Protein AF-A0A1Q7EZ74-F1 (afdb_monomer_lite)

Sequence (270 aa):
MIGRAAITQRDDGMVVDPRSDVEWLEWVPAGAVRNWCDGDLLVDWLAEYGEQHGFRRDDHLPGYDRVFDLPRFLMEQGRRFEQALLVDLQARWPVTRISTRPDEARSLAAAEATWDAMKGGAPVIASAVLRDPERRTFGVADLLVRSDILGELCPDAFIGDQLELPVAAMRHGRHYRVVDVKFSTLHLLKDGGLGAPRTWPAARGGKAPPAAIGAGNGSRACHPMRMCGPATKTSRASSPAPAHGSAACGPRARSGACSRSRPCLSSGRT

Structure (mmCIF, N/CA/C/O backbone):
data_AF-A0A1Q7EZ74-F1
#
_entry.id   AF-A0A1Q7EZ74-F1
#
loop_
_atom_site.group_PDB
_atom_site.id
_atom_site.type_symbol
_atom_site.label_atom_id
_atom_site.label_alt_id
_atom_site.label_comp_id
_atom_site.label_asym_id
_atom_site.label_entity_id
_atom_site.label_seq_id
_atom_site.pdbx_PDB_ins_code
_atom_site.Cartn_x
_atom_site.Cartn_y
_atom_site.Cartn_z
_atom_site.occupancy
_atom_site.B_iso_or_equiv
_atom_site.auth_seq_id
_atom_site.auth_comp_id
_atom_site.auth_asym_id
_atom_site.auth_atom_id
_atom_site.pdbx_PDB_model_num
ATOM 1 N N . MET A 1 1 ? 0.166 18.646 11.384 1.00 55.81 1 MET A N 1
ATOM 2 C CA . MET A 1 1 ? -1.291 18.637 11.092 1.00 55.81 1 MET A CA 1
ATOM 3 C C . MET A 1 1 ? -1.886 17.257 11.377 1.00 55.81 1 MET A C 1
ATOM 5 O O . MET A 1 1 ? -1.108 16.318 11.464 1.00 55.81 1 MET A O 1
ATOM 9 N N . ILE A 1 2 ? -3.205 17.098 11.590 1.00 69.19 2 ILE A N 1
ATOM 10 C CA . ILE A 1 2 ? -3.790 15.764 11.835 1.00 69.19 2 ILE A CA 1
ATOM 11 C C . ILE A 1 2 ? -5.139 15.585 11.129 1.00 69.19 2 ILE A C 1
ATOM 13 O O . ILE A 1 2 ? -5.967 16.492 11.103 1.00 69.19 2 ILE A O 1
ATOM 17 N N . GLY A 1 3 ? -5.372 14.387 10.605 1.00 83.00 3 GLY A N 1
ATOM 18 C CA . GLY A 1 3 ? -6.664 13.937 10.106 1.00 83.00 3 GLY A CA 1
ATOM 19 C C . GLY A 1 3 ? -6.891 14.126 8.613 1.00 83.00 3 GLY A C 1
ATOM 20 O O . GLY A 1 3 ? -5.934 14.123 7.851 1.00 83.00 3 GLY A O 1
ATOM 21 N N . ARG A 1 4 ? -8.153 14.291 8.187 1.00 89.75 4 ARG A N 1
ATOM 22 C CA . ARG A 1 4 ? -8.538 14.377 6.760 1.00 89.75 4 ARG A CA 1
ATOM 23 C C . ARG A 1 4 ? -7.744 15.431 5.981 1.00 89.75 4 ARG A C 1
ATOM 25 O O . ARG A 1 4 ? -7.400 15.200 4.832 1.00 89.75 4 ARG A O 1
ATOM 32 N N . ALA A 1 5 ? -7.412 16.559 6.612 1.00 90.44 5 ALA A N 1
ATOM 33 C CA . ALA A 1 5 ? -6.629 17.625 5.985 1.00 90.44 5 ALA A CA 1
ATOM 34 C C . ALA A 1 5 ? -5.226 17.166 5.544 1.00 90.44 5 ALA A C 1
ATOM 36 O O . ALA A 1 5 ? -4.721 17.659 4.542 1.00 90.44 5 ALA A O 1
ATOM 37 N N . ALA A 1 6 ? -4.632 16.174 6.219 1.00 90.44 6 ALA A N 1
ATOM 38 C CA . ALA A 1 6 ? -3.312 15.643 5.874 1.00 90.44 6 ALA A CA 1
ATOM 39 C C . ALA A 1 6 ? -3.285 14.898 4.524 1.00 90.44 6 ALA A C 1
ATOM 41 O O . ALA A 1 6 ? -2.212 14.579 4.029 1.00 90.44 6 ALA A O 1
ATOM 42 N N . ILE A 1 7 ? -4.446 14.631 3.911 1.00 94.00 7 ILE A N 1
ATOM 43 C CA . ILE A 1 7 ? -4.546 14.023 2.574 1.00 94.00 7 ILE A CA 1
ATOM 44 C C . ILE A 1 7 ? -4.153 15.024 1.476 1.00 94.00 7 ILE A C 1
ATOM 46 O O . ILE A 1 7 ? -3.682 14.616 0.414 1.00 94.00 7 ILE A O 1
ATOM 50 N N . THR A 1 8 ? -4.352 16.324 1.719 1.00 94.75 8 THR A N 1
ATOM 51 C CA . THR A 1 8 ? -4.203 17.389 0.712 1.00 94.75 8 THR A CA 1
ATOM 52 C C . THR A 1 8 ? -3.448 18.611 1.220 1.00 94.75 8 THR A C 1
ATOM 54 O O . THR A 1 8 ? -3.401 19.623 0.528 1.00 94.75 8 THR A O 1
ATOM 57 N N . GLN A 1 9 ? -2.924 18.601 2.443 1.00 94.25 9 GLN A N 1
ATOM 58 C CA . GLN A 1 9 ? -2.229 19.750 3.010 1.00 94.25 9 GLN A CA 1
ATOM 59 C C . GLN A 1 9 ? -0.935 19.337 3.706 1.00 94.25 9 GLN A C 1
ATOM 61 O O . GLN A 1 9 ? -0.849 18.279 4.333 1.00 94.25 9 GLN A O 1
ATOM 66 N N . ARG A 1 10 ? 0.062 20.209 3.585 1.00 92.94 10 ARG A N 1
ATOM 67 C CA . ARG A 1 10 ? 1.391 20.089 4.185 1.00 92.94 10 ARG A CA 1
ATOM 68 C C . ARG A 1 10 ? 1.435 20.664 5.592 1.00 92.94 10 ARG A C 1
ATOM 70 O O . ARG A 1 10 ? 0.541 21.400 6.004 1.00 92.94 10 ARG A O 1
ATOM 77 N N . ASP A 1 11 ? 2.501 20.374 6.333 1.00 90.25 11 ASP A N 1
ATOM 78 C CA . ASP A 1 11 ? 2.632 20.858 7.714 1.00 90.25 11 ASP A CA 1
ATOM 79 C C . ASP A 1 11 ? 2.775 22.392 7.821 1.00 90.25 11 ASP A C 1
ATOM 81 O O . ASP A 1 11 ? 2.450 22.957 8.866 1.00 90.25 11 ASP A O 1
ATOM 85 N N . ASP A 1 12 ? 3.190 23.069 6.745 1.00 92.00 12 ASP A N 1
ATOM 86 C CA . ASP A 1 12 ? 3.223 24.537 6.623 1.00 92.00 12 ASP A CA 1
ATOM 87 C C . ASP A 1 12 ? 1.846 25.168 6.315 1.00 92.00 12 ASP A C 1
ATOM 89 O O . ASP A 1 12 ? 1.722 26.392 6.250 1.00 92.00 12 ASP A O 1
ATOM 93 N N . GLY A 1 13 ? 0.801 24.347 6.158 1.00 90.06 13 GLY A N 1
ATOM 94 C CA . GLY A 1 13 ? -0.560 24.771 5.829 1.00 90.06 13 GLY A CA 1
ATOM 95 C C . GLY A 1 13 ? -0.824 24.939 4.330 1.00 90.06 13 GLY A C 1
ATOM 96 O O . GLY A 1 13 ? -1.953 25.257 3.951 1.00 90.06 13 GLY A O 1
ATOM 97 N N . MET A 1 14 ? 0.172 24.710 3.467 1.00 92.69 14 MET A N 1
ATOM 98 C CA . MET A 1 14 ? -0.010 24.777 2.022 1.00 92.69 14 MET A CA 1
ATOM 99 C C . MET A 1 14 ? -0.885 23.617 1.538 1.00 92.69 14 MET A C 1
ATOM 101 O O . MET A 1 14 ? -0.645 22.451 1.863 1.00 92.69 14 MET A O 1
ATOM 105 N N . VAL A 1 15 ? -1.897 23.934 0.729 1.00 93.94 15 VAL A N 1
ATOM 106 C CA . VAL A 1 15 ? -2.726 22.927 0.058 1.00 93.94 15 VAL A CA 1
ATOM 107 C C . VAL A 1 15 ? -1.958 22.382 -1.144 1.00 93.94 15 VAL A C 1
ATOM 109 O O . VAL A 1 15 ? -1.559 23.141 -2.024 1.00 93.94 15 VAL A O 1
ATOM 112 N N . VAL A 1 16 ? -1.780 21.066 -1.186 1.00 94.31 16 VAL A N 1
ATOM 113 C CA . VAL A 1 16 ? -1.201 20.321 -2.304 1.00 94.31 16 VAL A CA 1
ATOM 114 C C . VAL A 1 16 ? -2.169 19.190 -2.649 1.00 94.31 16 VAL A C 1
ATOM 116 O O . VAL A 1 16 ? -2.164 18.126 -2.031 1.00 94.31 16 VAL A O 1
ATOM 119 N N . ASP A 1 17 ? -3.032 19.452 -3.627 1.00 93.94 17 ASP A N 1
ATOM 120 C CA . ASP A 1 17 ? -4.025 18.510 -4.147 1.00 93.94 17 ASP A CA 1
ATOM 121 C C . ASP A 1 17 ? -3.947 18.496 -5.679 1.00 93.94 17 ASP A C 1
ATOM 123 O O . ASP A 1 17 ? -4.494 19.401 -6.311 1.00 93.94 17 ASP A O 1
ATOM 127 N N . PRO A 1 18 ? -3.230 17.532 -6.278 1.00 92.88 18 PRO A N 1
ATOM 128 C CA . PRO A 1 18 ? -3.072 17.460 -7.727 1.00 92.88 18 PRO A CA 1
ATOM 129 C C . PRO A 1 18 ? -4.399 17.116 -8.427 1.00 92.88 18 PRO A C 1
ATOM 131 O O . PRO A 1 18 ? -5.051 16.110 -8.127 1.00 92.88 18 PRO A O 1
ATOM 134 N N . ARG A 1 19 ? -4.780 17.949 -9.399 1.00 89.88 19 ARG A N 1
ATOM 135 C CA . ARG A 1 19 ? -6.020 17.877 -10.193 1.00 89.88 19 ARG A CA 1
ATOM 136 C C . ARG A 1 19 ? -5.788 17.573 -11.669 1.00 89.88 19 ARG A C 1
ATOM 138 O O . ARG A 1 19 ? -6.755 17.356 -12.396 1.00 89.88 19 ARG A O 1
ATOM 145 N N . SER A 1 20 ? -4.535 17.556 -12.115 1.00 91.56 20 SER A N 1
ATOM 146 C CA . SER A 1 20 ? -4.155 17.231 -13.493 1.00 91.56 20 SER A CA 1
ATOM 147 C C . SER A 1 20 ? -2.990 16.248 -13.540 1.00 91.56 20 SER A C 1
ATOM 149 O O . SER A 1 20 ? -2.212 16.154 -12.591 1.00 91.56 20 SER A O 1
ATOM 151 N N . ASP A 1 21 ? -2.840 15.535 -14.658 1.00 90.31 21 ASP A N 1
ATOM 152 C CA . ASP A 1 21 ? -1.726 14.598 -14.844 1.00 90.31 21 ASP A CA 1
ATOM 153 C C . ASP A 1 21 ? -0.360 15.280 -14.736 1.00 90.31 21 ASP A C 1
ATOM 155 O O . ASP A 1 21 ? 0.568 14.682 -14.203 1.00 90.31 21 ASP A O 1
ATOM 159 N N . VAL A 1 22 ? -0.252 16.540 -15.171 1.00 93.31 22 VAL A N 1
ATOM 160 C CA . VAL A 1 22 ? 0.985 17.331 -15.071 1.00 93.31 22 VAL A CA 1
ATOM 161 C C . VAL A 1 22 ? 1.371 17.565 -13.612 1.00 93.31 22 VAL A C 1
ATOM 163 O O . VAL A 1 22 ? 2.525 17.375 -13.250 1.00 93.31 22 VAL A O 1
ATOM 166 N N . GLU A 1 23 ? 0.415 17.913 -12.751 1.00 92.44 23 GLU A N 1
ATOM 167 C CA . GLU A 1 23 ? 0.677 18.088 -11.314 1.00 92.44 23 GLU A CA 1
ATOM 168 C C . GLU A 1 23 ? 1.045 16.759 -10.637 1.00 92.44 23 GLU A C 1
ATOM 170 O O . GLU A 1 23 ? 1.863 16.730 -9.716 1.00 92.44 23 GLU A O 1
ATOM 175 N N . TRP A 1 24 ? 0.490 15.642 -11.118 1.00 93.56 24 TRP A N 1
ATOM 176 C CA . TRP A 1 24 ? 0.860 14.303 -10.656 1.00 93.56 24 TRP A CA 1
ATOM 177 C C . TRP A 1 24 ? 2.277 13.879 -11.062 1.00 93.56 24 TRP A C 1
ATOM 179 O O . TRP A 1 24 ? 2.804 12.961 -10.437 1.00 93.56 24 TRP A O 1
ATOM 189 N N . LEU A 1 25 ? 2.918 14.528 -12.043 1.00 92.25 25 LEU A N 1
ATOM 190 C CA . LEU A 1 25 ? 4.324 14.257 -12.379 1.00 92.25 25 LEU A CA 1
ATOM 191 C C . LEU A 1 25 ? 5.281 14.663 -11.251 1.00 92.25 25 LEU A C 1
ATOM 193 O O . LEU A 1 25 ? 6.370 14.107 -11.144 1.00 92.25 25 LEU A O 1
ATOM 197 N N . GLU A 1 26 ? 4.880 15.594 -10.381 1.00 92.94 26 GLU A N 1
ATOM 198 C CA . GLU A 1 26 ? 5.668 15.968 -9.200 1.00 92.94 26 GLU A CA 1
ATOM 199 C C . GLU A 1 26 ? 5.526 14.974 -8.036 1.00 92.94 26 GLU A C 1
ATOM 201 O O . GLU A 1 26 ? 6.157 15.156 -6.990 1.00 92.94 26 GLU A O 1
ATOM 206 N N . TRP A 1 27 ? 4.676 13.955 -8.191 1.00 94.94 27 TRP A N 1
ATOM 207 C CA . TRP A 1 27 ? 4.393 12.956 -7.174 1.00 94.94 27 TRP A CA 1
ATOM 208 C C . TRP A 1 27 ? 4.979 11.597 -7.541 1.00 94.94 27 TRP A C 1
ATOM 210 O O . TRP A 1 27 ? 4.882 11.136 -8.676 1.00 94.94 27 TRP A O 1
ATOM 220 N N . VAL A 1 28 ? 5.516 10.900 -6.541 1.00 93.38 28 VAL A N 1
ATOM 221 C CA . VAL A 1 28 ? 6.152 9.593 -6.727 1.00 93.38 28 VAL A CA 1
ATOM 222 C C . VAL A 1 28 ? 5.278 8.490 -6.119 1.00 93.38 28 VAL A C 1
ATOM 224 O O . VAL A 1 28 ? 4.965 8.540 -4.923 1.00 93.38 28 VAL A O 1
ATOM 227 N N . PRO A 1 29 ? 4.877 7.466 -6.896 1.00 92.56 29 PRO A N 1
ATOM 228 C CA . PRO A 1 29 ? 4.237 6.285 -6.335 1.00 92.56 29 PRO A CA 1
ATOM 229 C C . PRO A 1 29 ? 5.154 5.615 -5.306 1.00 92.56 29 PRO A C 1
ATOM 231 O O . PRO A 1 29 ? 6.337 5.413 -5.566 1.00 92.56 29 PRO A O 1
ATOM 234 N N . ALA A 1 30 ? 4.620 5.187 -4.163 1.00 89.94 30 ALA A N 1
ATOM 235 C CA . ALA A 1 30 ? 5.413 4.549 -3.110 1.00 89.94 30 ALA A CA 1
ATOM 236 C C . ALA A 1 30 ? 6.152 3.287 -3.601 1.00 89.94 30 ALA A C 1
ATOM 238 O O . ALA A 1 30 ? 7.264 3.012 -3.167 1.00 89.94 30 ALA A O 1
ATOM 239 N N . GLY A 1 31 ? 5.581 2.545 -4.555 1.00 85.62 31 GLY A N 1
ATOM 240 C CA . GLY A 1 31 ? 6.258 1.398 -5.171 1.00 85.62 31 GLY A CA 1
ATOM 241 C C . GLY A 1 31 ? 7.464 1.772 -6.046 1.00 85.62 31 GLY A C 1
ATOM 242 O O . GLY A 1 31 ? 8.355 0.948 -6.225 1.00 85.62 31 GLY A O 1
ATOM 243 N N . ALA A 1 32 ? 7.519 3.006 -6.556 1.00 89.38 32 ALA A N 1
ATOM 244 C CA . ALA A 1 32 ? 8.585 3.478 -7.440 1.00 89.38 32 ALA A CA 1
ATOM 245 C C . ALA A 1 32 ? 9.849 3.912 -6.679 1.00 89.38 32 ALA A C 1
ATOM 247 O O . ALA A 1 32 ? 10.920 3.980 -7.268 1.00 89.38 32 ALA A O 1
ATOM 248 N N . VAL A 1 33 ? 9.775 4.150 -5.362 1.00 89.62 33 VAL A N 1
ATOM 249 C CA . VAL A 1 33 ? 10.963 4.550 -4.578 1.00 89.62 33 VAL A CA 1
ATOM 250 C C . VAL A 1 33 ? 11.927 3.395 -4.294 1.00 89.62 33 VAL A C 1
ATOM 252 O O . VAL A 1 33 ? 12.987 3.607 -3.711 1.00 89.62 33 VAL A O 1
ATOM 255 N N . ARG A 1 34 ? 11.562 2.162 -4.661 1.00 88.12 34 ARG A N 1
ATOM 256 C CA . ARG A 1 34 ? 12.333 0.958 -4.338 1.00 88.12 34 ARG A CA 1
ATOM 257 C C . ARG A 1 34 ? 13.750 1.006 -4.903 1.00 88.12 34 ARG A C 1
ATOM 259 O O . ARG A 1 34 ? 14.697 0.835 -4.149 1.00 88.12 34 ARG A O 1
ATOM 266 N N . ASN A 1 35 ? 13.883 1.280 -6.195 1.00 89.06 35 ASN A N 1
ATOM 267 C CA . ASN A 1 35 ? 15.172 1.303 -6.888 1.00 89.06 35 ASN A CA 1
ATOM 268 C C . ASN A 1 35 ? 16.105 2.367 -6.295 1.00 89.06 35 ASN A C 1
ATOM 270 O O . ASN A 1 35 ? 17.271 2.098 -6.006 1.00 89.06 35 ASN A O 1
ATOM 274 N N . TRP A 1 36 ? 15.554 3.544 -5.983 1.00 89.69 36 TRP A N 1
ATOM 275 C CA . TRP A 1 36 ? 16.262 4.590 -5.248 1.00 89.69 36 TRP A CA 1
ATOM 276 C C . TRP A 1 36 ? 16.732 4.119 -3.863 1.00 89.69 36 TRP A C 1
ATOM 278 O O . TRP A 1 36 ? 17.889 4.337 -3.503 1.00 89.69 36 TRP A O 1
ATOM 288 N N . CYS A 1 37 ? 15.868 3.446 -3.094 1.00 89.06 37 CYS A N 1
ATOM 289 C CA . CYS A 1 37 ? 16.210 2.918 -1.767 1.00 89.06 37 CYS A CA 1
ATOM 290 C C . CYS A 1 37 ? 17.298 1.839 -1.833 1.00 89.06 37 CYS A C 1
ATOM 292 O O . CYS A 1 37 ? 18.127 1.746 -0.924 1.00 89.06 37 CYS A O 1
ATOM 294 N N . ASP A 1 38 ? 17.293 1.049 -2.904 1.00 87.69 38 ASP A N 1
ATOM 295 C CA . ASP A 1 38 ? 18.248 -0.030 -3.142 1.00 87.69 38 ASP A CA 1
ATOM 296 C C . ASP A 1 38 ? 19.576 0.492 -3.729 1.00 87.69 38 ASP A C 1
ATOM 298 O O . ASP A 1 38 ? 20.560 -0.246 -3.795 1.00 87.69 38 ASP A O 1
ATOM 302 N N . GLY A 1 39 ? 19.638 1.780 -4.092 1.00 89.38 39 GLY A N 1
ATOM 303 C CA . GLY A 1 39 ? 20.803 2.406 -4.717 1.00 89.38 39 GLY A CA 1
ATOM 304 C C . GLY A 1 39 ? 21.031 1.958 -6.163 1.00 89.38 39 GLY A C 1
ATOM 305 O O . GLY A 1 39 ? 22.138 2.116 -6.675 1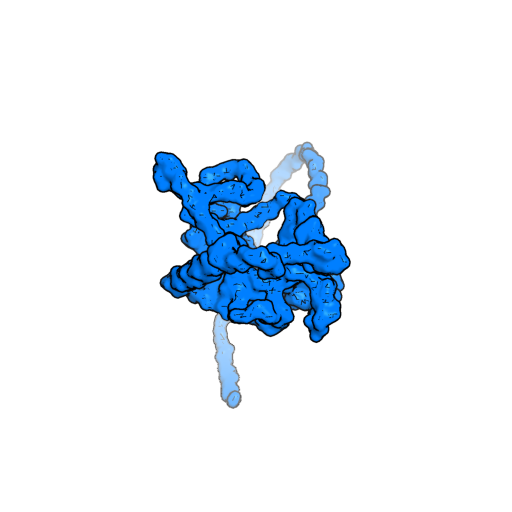.00 89.38 39 GLY A O 1
ATOM 306 N N . ASP A 1 40 ? 20.003 1.407 -6.812 1.00 90.19 40 ASP A N 1
ATOM 307 C CA . ASP A 1 40 ? 20.055 0.870 -8.171 1.00 90.19 40 ASP A CA 1
ATOM 308 C C . ASP A 1 40 ? 19.190 1.703 -9.124 1.00 90.19 40 ASP A C 1
ATOM 310 O O . ASP A 1 40 ? 18.092 1.324 -9.525 1.00 90.19 40 ASP A O 1
ATOM 314 N N . LEU A 1 41 ? 19.704 2.876 -9.495 1.00 92.75 41 LEU A N 1
ATOM 315 C CA . LEU A 1 41 ? 19.032 3.784 -10.431 1.00 92.75 41 LEU A CA 1
ATOM 316 C C . LEU A 1 41 ? 19.181 3.355 -11.899 1.00 92.75 41 LEU A C 1
ATOM 318 O O . LEU A 1 41 ? 18.602 3.987 -12.783 1.00 92.75 41 LEU A O 1
ATOM 322 N N . LEU A 1 42 ? 19.962 2.306 -12.189 1.00 93.62 42 LEU A N 1
ATOM 323 C CA . LEU A 1 42 ? 20.140 1.827 -13.560 1.00 93.62 42 LEU A CA 1
ATOM 324 C C . LEU A 1 42 ? 18.822 1.282 -14.110 1.00 93.62 42 LEU A C 1
ATOM 326 O O . LEU A 1 42 ? 18.500 1.521 -15.272 1.00 93.62 42 LEU A O 1
ATOM 330 N N . VAL A 1 43 ? 18.049 0.592 -13.269 1.00 89.81 43 VAL A N 1
ATOM 331 C CA . VAL A 1 43 ? 16.728 0.069 -13.638 1.00 89.81 43 VAL A CA 1
ATOM 332 C C . VAL A 1 43 ? 15.769 1.208 -13.993 1.00 89.81 43 VAL A C 1
ATOM 334 O O . VAL A 1 43 ? 15.079 1.118 -15.007 1.00 89.81 43 VAL A O 1
ATOM 337 N N . ASP A 1 44 ? 15.772 2.298 -13.219 1.00 91.12 44 ASP A N 1
ATOM 338 C CA . ASP A 1 44 ? 14.955 3.486 -13.508 1.00 91.12 44 ASP A CA 1
ATOM 339 C C . ASP A 1 44 ? 15.374 4.137 -14.833 1.00 91.12 44 ASP A C 1
ATOM 341 O O . ASP A 1 44 ? 14.533 4.464 -15.671 1.00 91.12 44 ASP A O 1
ATOM 345 N N . TRP A 1 45 ? 16.684 4.270 -15.063 1.00 94.44 45 TRP A N 1
ATOM 346 C CA . TRP A 1 45 ? 17.209 4.831 -16.306 1.00 94.44 45 TRP A CA 1
ATOM 347 C C . TRP A 1 45 ? 16.865 3.966 -17.525 1.00 94.44 45 TRP A C 1
ATOM 349 O O . TRP A 1 45 ? 16.455 4.499 -18.553 1.00 94.44 45 TRP A O 1
ATOM 359 N N . LEU A 1 46 ? 17.000 2.639 -17.424 1.00 93.69 46 LEU A N 1
ATOM 360 C CA . LEU A 1 46 ? 16.657 1.715 -18.509 1.00 93.69 46 LEU A CA 1
ATOM 361 C C . LEU A 1 46 ? 15.157 1.731 -18.814 1.00 93.69 46 LEU A C 1
ATOM 363 O O . LEU A 1 46 ? 14.783 1.641 -19.982 1.00 93.69 46 LEU A O 1
ATOM 367 N N . ALA A 1 47 ? 14.310 1.863 -17.791 1.00 89.94 47 ALA A N 1
ATOM 368 C CA . ALA A 1 47 ? 12.867 1.960 -17.972 1.00 89.94 47 ALA A CA 1
ATOM 369 C C . ALA A 1 47 ? 12.459 3.235 -18.730 1.00 89.94 47 ALA A C 1
ATOM 371 O O . ALA A 1 47 ? 11.586 3.164 -19.591 1.00 89.94 47 ALA A O 1
ATOM 372 N N . GLU A 1 48 ? 13.102 4.369 -18.440 1.00 92.00 48 GLU A N 1
ATOM 373 C CA . GLU A 1 48 ? 12.770 5.665 -19.050 1.00 92.00 48 GLU A CA 1
ATOM 374 C C . GLU A 1 48 ? 13.455 5.879 -20.413 1.00 92.00 48 GLU A C 1
ATOM 376 O O . GLU A 1 48 ? 12.836 6.322 -21.381 1.00 92.00 48 GLU A O 1
ATOM 381 N N . TYR A 1 49 ? 14.745 5.547 -20.515 1.00 95.19 49 TYR A N 1
ATOM 382 C CA . TYR A 1 49 ? 15.597 5.920 -21.650 1.00 95.19 49 TYR A CA 1
ATOM 383 C C . TYR A 1 49 ? 16.139 4.730 -22.444 1.00 95.19 49 TYR A C 1
ATOM 385 O O . TYR A 1 49 ? 16.746 4.940 -23.498 1.00 95.19 49 TYR A O 1
ATOM 393 N N . GLY A 1 50 ? 15.945 3.493 -21.977 1.00 95.19 50 GLY A N 1
ATOM 394 C CA . GLY A 1 50 ? 16.559 2.305 -22.573 1.00 95.19 50 GLY A CA 1
ATOM 395 C C . GLY A 1 50 ? 16.219 2.142 -24.054 1.00 95.19 50 GLY A C 1
ATOM 396 O O . GLY A 1 50 ? 17.123 2.009 -24.879 1.00 95.19 50 GLY A O 1
ATOM 397 N N . GLU A 1 51 ? 14.936 2.242 -24.412 1.00 93.94 51 GLU A N 1
ATOM 398 C CA . GLU A 1 51 ? 14.488 2.100 -25.806 1.00 93.94 51 GLU A CA 1
ATOM 399 C C . GLU A 1 51 ? 15.078 3.178 -26.725 1.00 93.94 51 GLU A C 1
ATOM 401 O O . GLU A 1 51 ? 15.518 2.875 -27.835 1.00 93.94 51 GLU A O 1
ATOM 406 N N . GLN A 1 52 ? 15.181 4.420 -26.239 1.00 96.06 52 GLN A N 1
ATOM 407 C CA . GLN A 1 52 ? 15.785 5.535 -26.981 1.00 96.06 52 GLN A CA 1
ATOM 408 C C . GLN A 1 52 ? 17.280 5.307 -27.257 1.00 96.06 52 GLN A C 1
ATOM 410 O O . GLN A 1 52 ? 17.817 5.820 -28.236 1.00 96.06 52 GLN A O 1
ATOM 415 N N . HIS A 1 53 ? 17.942 4.508 -26.416 1.00 95.88 53 HIS A N 1
ATOM 416 C CA . HIS A 1 53 ? 19.357 4.152 -26.536 1.00 95.88 53 HIS A CA 1
ATOM 417 C C . HIS A 1 53 ? 19.574 2.767 -27.168 1.00 95.88 53 HIS A C 1
ATOM 419 O O . HIS A 1 53 ? 20.680 2.231 -27.123 1.00 95.88 53 HIS A O 1
ATOM 425 N N . GLY A 1 54 ? 18.538 2.188 -27.782 1.00 95.00 54 GLY A N 1
ATOM 426 C CA . GLY A 1 54 ? 18.635 0.929 -28.521 1.00 95.00 54 GLY A CA 1
ATOM 427 C C . GLY A 1 54 ? 18.573 -0.333 -27.657 1.00 95.00 54 GLY A C 1
ATOM 428 O O . GLY A 1 54 ? 18.733 -1.432 -28.192 1.00 95.00 54 GLY A O 1
ATOM 429 N N . PHE A 1 55 ? 18.308 -0.213 -26.353 1.00 94.69 55 PHE A N 1
ATOM 430 C CA . PHE A 1 55 ? 17.983 -1.370 -25.523 1.00 94.69 55 PHE A CA 1
ATOM 431 C C . PHE A 1 55 ? 16.558 -1.829 -25.825 1.00 94.69 55 PHE A C 1
ATOM 433 O O . PHE A 1 55 ? 15.641 -1.023 -25.960 1.00 94.69 55 PHE A O 1
ATOM 440 N N . ARG A 1 56 ? 16.356 -3.142 -25.922 1.00 91.38 56 ARG A N 1
ATOM 441 C CA . ARG A 1 56 ? 15.028 -3.736 -26.077 1.00 91.38 56 ARG A CA 1
ATOM 442 C C . ARG A 1 56 ? 14.703 -4.523 -24.823 1.00 91.38 56 ARG A C 1
ATOM 444 O O . ARG A 1 56 ? 15.545 -5.281 -24.354 1.00 91.38 56 ARG A O 1
ATOM 451 N N . ARG A 1 57 ? 13.488 -4.348 -24.308 1.00 88.44 57 ARG A N 1
ATOM 452 C CA . ARG A 1 57 ? 12.998 -5.130 -23.176 1.00 88.44 57 ARG A CA 1
ATOM 453 C C . ARG A 1 57 ? 12.922 -6.614 -23.528 1.00 88.44 57 ARG A C 1
ATOM 455 O O . ARG A 1 57 ? 12.589 -6.972 -24.660 1.00 88.44 57 ARG A O 1
ATOM 462 N N . ASP A 1 58 ? 13.182 -7.458 -22.537 1.00 87.94 58 ASP A N 1
ATOM 463 C CA . ASP A 1 58 ? 13.217 -8.911 -22.709 1.00 87.94 58 ASP A CA 1
ATOM 464 C C . ASP A 1 58 ? 11.876 -9.479 -23.200 1.00 87.94 58 ASP A C 1
ATOM 466 O O . ASP A 1 58 ? 11.858 -10.392 -24.022 1.00 87.94 58 ASP A O 1
ATOM 470 N N . ASP A 1 59 ? 10.755 -8.889 -22.773 1.00 89.38 59 ASP A N 1
ATOM 471 C CA . ASP A 1 59 ? 9.395 -9.258 -23.194 1.00 89.38 59 ASP A CA 1
ATOM 472 C C . ASP A 1 59 ? 9.080 -8.923 -24.663 1.00 89.38 59 ASP A C 1
ATOM 474 O O . ASP A 1 59 ? 8.085 -9.397 -25.213 1.00 89.38 59 ASP A O 1
ATOM 478 N N . HIS A 1 60 ? 9.939 -8.142 -25.322 1.00 89.94 60 HIS A N 1
ATOM 479 C CA . HIS A 1 60 ? 9.820 -7.766 -26.732 1.00 89.94 60 HIS A CA 1
ATOM 480 C C . HIS A 1 60 ? 10.829 -8.504 -27.636 1.00 89.94 60 HIS A C 1
ATOM 482 O O . HIS A 1 60 ? 10.894 -8.235 -28.843 1.00 89.94 60 HIS A O 1
ATOM 488 N N . LEU A 1 61 ? 11.652 -9.408 -27.091 1.00 90.94 61 LEU A N 1
ATOM 489 C CA . LEU A 1 61 ? 12.633 -10.161 -27.874 1.00 90.94 61 LEU A CA 1
ATOM 490 C C . LEU A 1 61 ? 11.995 -11.349 -28.620 1.00 90.94 61 LEU A C 1
ATOM 492 O O . LEU A 1 61 ? 11.110 -12.023 -28.086 1.00 90.94 61 LEU A O 1
ATOM 496 N N . PRO A 1 62 ? 12.465 -11.670 -29.842 1.00 91.00 62 PRO A N 1
ATOM 497 C CA . PRO A 1 62 ? 12.092 -12.910 -30.514 1.00 91.00 62 PRO A CA 1
ATOM 498 C C . PRO A 1 62 ? 12.479 -14.119 -29.655 1.00 91.00 62 PRO A C 1
ATOM 500 O O . PRO A 1 62 ? 13.643 -14.276 -29.296 1.00 91.00 62 PRO A O 1
ATOM 503 N N . GLY A 1 63 ? 11.507 -14.972 -29.334 1.00 90.94 63 GLY A N 1
ATOM 504 C CA . GLY A 1 63 ? 11.711 -16.129 -28.458 1.00 90.94 63 GLY A CA 1
ATOM 505 C C . GLY A 1 63 ? 11.355 -15.894 -26.989 1.00 90.94 63 GLY A C 1
ATOM 506 O O . GLY A 1 63 ? 11.487 -16.830 -26.204 1.00 90.94 63 GLY A O 1
ATOM 507 N N . TYR A 1 64 ? 10.866 -14.704 -26.612 1.00 93.44 64 TYR A N 1
ATOM 508 C CA . TYR A 1 64 ? 10.216 -14.528 -25.314 1.00 93.44 64 TYR A CA 1
ATOM 509 C C . TYR A 1 64 ? 9.015 -15.472 -25.200 1.00 93.44 64 TYR A C 1
ATOM 511 O O . TYR A 1 64 ? 8.087 -15.435 -26.012 1.00 93.44 64 TYR A O 1
ATOM 519 N N . ASP A 1 65 ? 9.038 -16.304 -24.164 1.00 92.62 65 ASP A N 1
ATOM 520 C CA . ASP A 1 65 ? 7.934 -17.174 -23.800 1.00 92.62 65 ASP A CA 1
ATOM 521 C C . ASP A 1 65 ? 7.440 -16.797 -22.404 1.00 92.62 65 ASP A C 1
ATOM 523 O O . ASP A 1 65 ? 8.117 -16.959 -21.385 1.00 92.62 65 ASP A O 1
ATOM 527 N N . ARG A 1 66 ? 6.202 -16.308 -22.382 1.00 90.38 66 ARG A N 1
ATOM 528 C CA . ARG A 1 66 ? 5.481 -15.861 -21.191 1.00 90.38 66 ARG A CA 1
ATOM 529 C C . ARG A 1 66 ? 5.361 -16.945 -20.116 1.00 90.38 66 ARG A C 1
ATOM 531 O O . ARG A 1 66 ? 5.151 -16.607 -18.953 1.00 90.38 66 ARG A O 1
ATOM 538 N N . VAL A 1 67 ? 5.449 -18.225 -20.484 1.00 92.00 67 VAL A N 1
ATOM 539 C CA . VAL A 1 67 ? 5.410 -19.351 -19.538 1.00 92.00 67 VAL A CA 1
ATOM 540 C C . VAL A 1 67 ? 6.627 -19.343 -18.610 1.00 92.00 67 VAL A C 1
ATOM 542 O O . VAL A 1 67 ? 6.502 -19.727 -17.448 1.00 92.00 67 VAL A O 1
ATOM 545 N N . PHE A 1 68 ? 7.777 -18.856 -19.084 1.00 90.88 68 PHE A N 1
ATOM 546 C CA . PHE A 1 68 ? 9.025 -18.801 -18.316 1.00 90.88 68 PHE A CA 1
ATOM 547 C C . PHE A 1 68 ? 9.297 -17.425 -17.687 1.00 90.88 68 PHE A C 1
ATOM 549 O O . PHE A 1 68 ? 10.366 -17.200 -17.119 1.00 90.88 68 PHE A O 1
ATOM 556 N N . ASP A 1 69 ? 8.327 -16.508 -17.734 1.00 91.25 69 ASP A N 1
ATOM 557 C CA . ASP A 1 69 ? 8.416 -15.201 -17.085 1.00 91.25 69 ASP A CA 1
ATOM 558 C C . ASP A 1 69 ? 8.194 -15.333 -15.567 1.00 91.25 69 ASP A C 1
ATOM 560 O O . ASP A 1 69 ? 7.067 -15.324 -15.054 1.00 91.25 69 ASP A O 1
ATOM 564 N N . LEU A 1 70 ? 9.302 -15.485 -14.836 1.00 88.62 70 LEU A N 1
ATOM 565 C CA . LEU A 1 70 ? 9.301 -15.626 -13.382 1.00 88.62 70 LEU A CA 1
ATOM 566 C C . LEU A 1 70 ? 8.682 -14.411 -12.659 1.00 88.62 70 LEU A C 1
ATOM 568 O O . LEU A 1 70 ? 7.824 -14.641 -11.801 1.00 88.62 70 LEU A O 1
ATOM 572 N N . PRO A 1 71 ? 9.054 -13.145 -12.951 1.00 87.88 71 PRO A N 1
ATOM 573 C CA . PRO A 1 71 ? 8.403 -11.982 -12.342 1.00 87.88 71 PRO A CA 1
ATOM 574 C C . PRO A 1 71 ? 6.882 -12.015 -12.478 1.00 87.88 71 PRO A C 1
ATOM 576 O O . PRO A 1 71 ? 6.160 -11.846 -11.490 1.00 87.88 71 PRO A O 1
ATOM 579 N N . ARG A 1 72 ? 6.385 -12.317 -13.680 1.00 89.88 72 ARG A N 1
ATOM 580 C CA . ARG A 1 72 ? 4.954 -12.430 -13.946 1.00 89.88 72 ARG A CA 1
ATOM 581 C C . ARG A 1 72 ? 4.309 -13.549 -13.130 1.00 89.88 72 ARG A C 1
ATOM 583 O O . ARG A 1 72 ? 3.237 -13.341 -12.555 1.00 89.88 72 ARG A O 1
ATOM 590 N N . PHE A 1 73 ? 4.942 -14.720 -13.070 1.00 90.94 73 PHE A N 1
ATOM 591 C CA . PHE A 1 73 ? 4.470 -15.832 -12.248 1.00 90.94 73 PHE A CA 1
ATOM 592 C C . PHE A 1 73 ? 4.375 -15.438 -10.766 1.00 90.94 73 PHE A C 1
ATOM 594 O O . PHE A 1 73 ? 3.338 -15.664 -10.141 1.00 90.94 73 PHE A O 1
ATOM 601 N N . LEU A 1 74 ? 5.416 -14.806 -10.212 1.00 90.19 74 LEU A N 1
ATOM 602 C CA . LEU A 1 74 ? 5.448 -14.377 -8.811 1.00 90.19 74 LEU A CA 1
ATOM 603 C C . LEU A 1 74 ? 4.372 -13.331 -8.499 1.00 90.19 74 LEU A C 1
ATOM 605 O O . LEU A 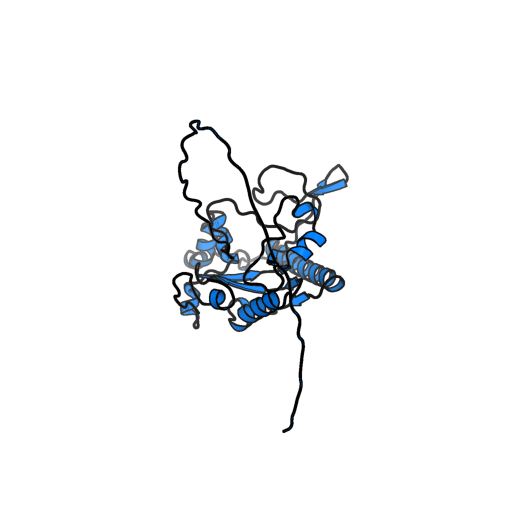1 74 ? 3.734 -13.420 -7.451 1.00 90.19 74 LEU A O 1
ATOM 609 N N . MET A 1 75 ? 4.124 -12.382 -9.406 1.00 88.81 75 MET A N 1
ATOM 610 C CA . MET A 1 75 ? 3.038 -11.405 -9.257 1.00 88.81 75 MET A CA 1
ATOM 611 C C . MET A 1 75 ? 1.663 -12.082 -9.215 1.00 88.81 75 MET A C 1
ATOM 613 O O . MET A 1 75 ? 0.830 -11.738 -8.378 1.00 88.81 75 MET A O 1
ATOM 617 N N . GLU A 1 76 ? 1.428 -13.064 -10.087 1.00 92.25 76 GLU A N 1
ATOM 618 C CA . GLU A 1 76 ? 0.174 -13.821 -10.117 1.00 92.25 76 GLU A CA 1
ATOM 619 C C . GLU A 1 76 ? -0.023 -14.647 -8.835 1.00 92.25 76 GLU A C 1
ATOM 621 O O . GLU A 1 76 ? -1.107 -14.624 -8.249 1.00 92.25 76 GLU A O 1
ATOM 626 N N . GLN A 1 77 ? 1.025 -15.324 -8.347 1.00 92.44 77 GLN A N 1
ATOM 627 C CA . GLN A 1 77 ? 0.961 -16.020 -7.054 1.00 92.44 77 GLN A CA 1
ATOM 628 C C . GLN A 1 77 ? 0.736 -15.045 -5.893 1.00 92.44 77 GLN A C 1
ATOM 630 O O . GLN A 1 77 ? -0.064 -15.332 -5.004 1.00 92.44 77 GLN A O 1
ATOM 635 N N . GLY A 1 78 ? 1.371 -13.871 -5.937 1.00 91.69 78 GLY A N 1
ATOM 636 C CA . GLY A 1 78 ? 1.147 -12.773 -4.998 1.00 91.69 78 GLY A CA 1
ATOM 637 C C . GLY A 1 78 ? -0.324 -12.385 -4.896 1.00 91.69 78 GLY A C 1
ATOM 638 O O . GLY A 1 78 ? -0.885 -12.404 -3.803 1.00 91.69 78 GLY A O 1
ATOM 639 N N . ARG A 1 79 ? -0.978 -12.130 -6.035 1.00 91.44 79 ARG A N 1
ATOM 640 C CA . ARG A 1 79 ? -2.405 -11.764 -6.075 1.00 91.44 79 ARG A CA 1
ATOM 641 C C . ARG A 1 79 ? -3.312 -12.862 -5.524 1.00 91.44 79 ARG A C 1
ATOM 643 O O . ARG A 1 79 ? -4.256 -12.566 -4.794 1.00 91.44 79 ARG A O 1
ATOM 650 N N . ARG A 1 80 ? -3.033 -14.127 -5.853 1.00 94.06 80 ARG A N 1
ATOM 651 C CA . ARG A 1 80 ? -3.799 -15.272 -5.328 1.00 94.06 80 ARG A CA 1
ATOM 652 C C . ARG A 1 80 ? -3.648 -15.402 -3.818 1.00 94.06 80 ARG A C 1
ATOM 654 O O . ARG A 1 80 ? -4.636 -15.638 -3.128 1.00 94.06 80 ARG A O 1
ATOM 661 N N . PHE A 1 81 ? -2.428 -15.229 -3.317 1.00 93.31 81 PHE A N 1
ATOM 662 C CA . PHE A 1 81 ? -2.143 -15.269 -1.889 1.00 93.31 81 PHE A CA 1
ATOM 663 C C . PHE A 1 81 ? -2.836 -14.127 -1.140 1.00 93.31 81 PHE A C 1
ATOM 665 O O . PHE A 1 81 ? -3.506 -14.382 -0.145 1.00 93.31 81 PHE A O 1
ATOM 672 N N . GLU A 1 82 ? -2.749 -12.895 -1.649 1.00 92.69 82 GLU A N 1
ATOM 673 C CA . GLU A 1 82 ? -3.449 -11.737 -1.080 1.00 92.69 82 GLU A CA 1
ATOM 674 C C . GLU A 1 82 ? -4.964 -11.979 -1.032 1.00 92.69 82 GLU A C 1
ATOM 676 O O . GLU A 1 82 ? -5.599 -11.764 -0.001 1.00 92.69 82 GLU A O 1
ATOM 681 N N . GLN A 1 83 ? -5.551 -12.504 -2.112 1.00 93.00 83 GLN A N 1
ATOM 682 C CA . GLN A 1 83 ? -6.978 -12.818 -2.150 1.00 93.00 83 GLN A CA 1
ATOM 683 C C . GLN A 1 83 ? -7.366 -13.896 -1.128 1.00 93.00 83 GLN A C 1
ATOM 685 O O . GLN A 1 83 ? -8.374 -13.741 -0.439 1.00 93.00 83 GLN A O 1
ATOM 690 N N . ALA A 1 84 ? -6.575 -14.965 -1.003 1.00 94.75 84 ALA A N 1
ATOM 691 C CA . ALA A 1 84 ? -6.812 -16.013 -0.013 1.00 94.75 84 ALA A CA 1
ATOM 692 C C . ALA A 1 84 ? -6.690 -15.480 1.425 1.00 94.75 84 ALA A C 1
ATOM 694 O O . ALA A 1 84 ? -7.536 -15.784 2.265 1.00 94.75 84 ALA A O 1
ATOM 695 N N . LEU A 1 85 ? -5.692 -14.631 1.691 1.00 94.06 85 LEU A N 1
ATOM 696 C CA . LEU A 1 85 ? -5.519 -13.969 2.983 1.00 94.06 85 LEU A CA 1
ATOM 697 C C . LEU A 1 85 ? -6.716 -13.073 3.320 1.00 94.06 85 LEU A C 1
ATOM 699 O O . LEU A 1 85 ? -7.192 -13.092 4.450 1.00 94.06 85 LEU A O 1
ATOM 703 N N . LEU A 1 86 ? -7.231 -12.305 2.356 1.00 94.44 86 LEU A N 1
ATOM 704 C CA . LEU A 1 86 ? -8.411 -11.466 2.575 1.00 94.44 86 LEU A CA 1
ATOM 705 C C . LEU A 1 86 ? -9.648 -12.294 2.938 1.00 94.44 86 LEU A C 1
ATOM 707 O O . LEU A 1 86 ? -10.391 -11.892 3.830 1.00 94.44 86 LEU A O 1
ATOM 711 N N . VAL A 1 87 ? -9.852 -13.444 2.287 1.00 95.69 87 VAL A N 1
ATOM 712 C CA . VAL A 1 87 ? -10.943 -14.376 2.627 1.00 95.69 87 VAL A CA 1
ATOM 713 C C . VAL A 1 87 ? -10.789 -14.898 4.059 1.00 95.69 87 VAL A C 1
ATOM 715 O O . VAL A 1 87 ? -11.757 -14.909 4.816 1.00 95.69 87 VAL A O 1
ATOM 718 N N . ASP A 1 88 ? -9.574 -15.275 4.456 1.00 95.06 88 ASP A N 1
ATOM 719 C CA . ASP A 1 88 ? -9.286 -15.744 5.815 1.00 95.06 88 ASP A CA 1
ATOM 720 C C . ASP A 1 88 ? -9.481 -14.646 6.882 1.00 95.06 88 ASP A C 1
ATOM 722 O O . ASP A 1 88 ? -10.068 -14.885 7.939 1.00 95.06 88 ASP A O 1
ATOM 726 N N . LEU A 1 89 ? -9.059 -13.409 6.597 1.00 95.81 89 LEU A N 1
ATOM 727 C CA . LEU A 1 89 ? -9.281 -12.266 7.488 1.00 95.81 89 LEU A CA 1
ATOM 728 C C . LEU A 1 89 ? -10.772 -11.939 7.637 1.00 95.81 89 LEU A C 1
ATOM 730 O O . LEU A 1 89 ? -11.220 -11.664 8.750 1.00 95.81 89 LEU A O 1
ATOM 734 N N . GLN A 1 90 ? -11.549 -12.011 6.550 1.00 96.19 90 GLN A N 1
ATOM 735 C CA . GLN A 1 90 ? -12.997 -11.760 6.558 1.00 96.19 90 GLN A CA 1
ATOM 736 C C . GLN A 1 90 ? -13.779 -12.745 7.432 1.00 96.19 90 GLN A C 1
ATOM 738 O O . GLN A 1 90 ? -14.830 -12.386 7.961 1.00 96.19 90 GLN A O 1
ATOM 743 N N . ALA A 1 91 ? -13.269 -13.965 7.618 1.00 96.19 91 ALA A N 1
ATOM 744 C CA . ALA A 1 91 ? -13.877 -14.941 8.518 1.00 96.19 91 ALA A CA 1
ATOM 745 C C . ALA A 1 91 ? -13.730 -14.562 10.005 1.00 96.19 91 ALA A C 1
ATOM 747 O O . ALA A 1 91 ? -14.468 -15.079 10.843 1.00 96.19 91 ALA A O 1
ATOM 748 N N . ARG A 1 92 ? -12.786 -13.670 10.338 1.00 95.56 92 ARG A N 1
ATOM 749 C CA . ARG A 1 92 ? -12.432 -13.295 11.716 1.00 95.56 92 ARG A CA 1
ATOM 750 C C . ARG A 1 92 ? -12.837 -11.866 12.067 1.00 95.56 92 ARG A C 1
ATOM 752 O O . ARG A 1 92 ? -13.319 -11.622 13.171 1.00 95.56 92 ARG A O 1
ATOM 759 N N . TRP A 1 93 ? -12.694 -10.932 11.126 1.00 96.62 93 TRP A N 1
ATOM 760 C CA . TRP A 1 93 ? -13.017 -9.520 11.326 1.00 96.62 93 TRP A CA 1
ATOM 761 C C . TRP A 1 93 ? -13.673 -8.899 10.087 1.00 96.62 93 TRP A C 1
ATOM 763 O O . TRP A 1 93 ? -13.374 -9.293 8.960 1.00 96.62 93 TRP A O 1
ATOM 773 N N . PRO A 1 94 ? -14.514 -7.863 10.258 1.00 97.06 94 PRO A N 1
ATOM 774 C CA . PRO A 1 94 ? -14.972 -7.044 9.142 1.00 97.06 94 PRO A CA 1
ATOM 775 C C . PRO A 1 94 ? -13.797 -6.438 8.360 1.00 97.06 94 PRO A C 1
ATOM 777 O O . PRO A 1 94 ? -12.974 -5.718 8.924 1.00 97.06 94 PRO A O 1
ATOM 780 N N . VAL A 1 95 ? -13.741 -6.690 7.051 1.00 97.31 95 VAL A N 1
ATOM 781 C CA . VAL A 1 95 ? -12.735 -6.097 6.158 1.00 97.31 95 VAL A CA 1
ATOM 782 C C . VAL A 1 95 ? -13.395 -5.043 5.278 1.00 97.31 95 VAL A C 1
ATOM 784 O O . VAL A 1 95 ? -14.250 -5.362 4.451 1.00 97.31 95 VAL A O 1
ATOM 787 N N . THR A 1 96 ? -12.964 -3.792 5.416 1.00 97.75 96 THR A N 1
ATOM 788 C CA . THR A 1 96 ? -13.405 -2.693 4.550 1.00 97.75 96 THR A CA 1
ATOM 789 C C . THR A 1 96 ? -12.470 -2.589 3.352 1.00 97.75 96 THR A C 1
ATOM 791 O O . THR A 1 96 ? -11.312 -2.213 3.507 1.00 97.75 96 THR A O 1
ATOM 794 N N . ARG A 1 97 ? -12.947 -2.902 2.145 1.00 96.69 97 ARG A N 1
ATOM 795 C CA . ARG A 1 97 ? -12.159 -2.719 0.918 1.00 96.69 97 ARG A CA 1
ATOM 796 C C . ARG A 1 97 ? -12.394 -1.324 0.342 1.00 96.69 97 ARG A C 1
ATOM 798 O O . ARG A 1 97 ? -13.545 -0.957 0.129 1.00 96.69 97 ARG A O 1
ATOM 805 N N . ILE A 1 98 ? -11.320 -0.574 0.092 1.00 96.88 98 ILE A N 1
ATOM 806 C CA . ILE A 1 98 ? -11.407 0.786 -0.461 1.00 96.88 98 ILE A CA 1
ATOM 807 C C . ILE A 1 98 ? -11.215 0.771 -1.973 1.00 96.88 98 ILE A C 1
ATOM 809 O O . ILE A 1 98 ? -12.157 1.054 -2.706 1.00 96.88 98 ILE A O 1
ATOM 813 N N . SER A 1 99 ? -10.015 0.427 -2.443 1.00 91.38 99 SER A N 1
ATOM 814 C CA . SER A 1 99 ? -9.732 0.385 -3.874 1.00 91.38 99 SER A CA 1
ATOM 815 C C . SER A 1 99 ? -10.004 -0.997 -4.477 1.00 91.38 99 SER A C 1
ATOM 817 O O . SER A 1 99 ? -9.709 -2.054 -3.904 1.00 91.38 99 SER A O 1
ATOM 819 N N . THR A 1 100 ? -10.575 -0.981 -5.675 1.00 85.56 100 THR A N 1
ATOM 820 C CA . THR A 1 100 ? -10.787 -2.151 -6.532 1.00 85.56 100 THR A CA 1
ATOM 821 C C . THR A 1 100 ? -10.026 -2.050 -7.849 1.00 85.56 100 THR A C 1
ATOM 823 O O . THR A 1 100 ? -9.820 -3.075 -8.504 1.00 85.56 100 THR A O 1
ATOM 826 N N . ARG A 1 101 ? -9.571 -0.846 -8.226 1.00 83.00 101 ARG A N 1
ATOM 827 C CA . ARG A 1 101 ? -8.890 -0.589 -9.496 1.00 83.00 101 ARG A CA 1
ATOM 828 C C . ARG A 1 101 ? -7.578 0.187 -9.318 1.00 83.00 101 ARG A C 1
ATOM 830 O O . ARG A 1 101 ? -7.517 1.086 -8.484 1.00 83.00 101 ARG A O 1
ATOM 837 N N . PRO A 1 102 ? -6.547 -0.079 -10.143 1.00 75.62 102 PRO A N 1
ATOM 838 C CA . PRO A 1 102 ? -5.257 0.609 -10.038 1.00 75.62 102 PRO A CA 1
ATOM 839 C C . PRO A 1 102 ? -5.317 2.141 -10.174 1.00 75.62 102 PRO A C 1
ATOM 841 O O . PRO A 1 102 ? -4.536 2.841 -9.534 1.00 75.62 102 PRO A O 1
ATOM 844 N N . ASP A 1 103 ? -6.235 2.677 -10.982 1.00 81.88 103 ASP A N 1
ATOM 845 C CA . ASP A 1 103 ? -6.376 4.121 -11.219 1.00 81.88 103 ASP A CA 1
ATOM 846 C C . ASP A 1 103 ? -6.899 4.892 -9.996 1.00 81.88 103 ASP A C 1
ATOM 848 O O . ASP A 1 103 ? -6.660 6.093 -9.856 1.00 81.88 103 ASP A O 1
ATOM 852 N N . GLU A 1 104 ? -7.524 4.200 -9.042 1.00 88.94 104 GLU A N 1
ATOM 853 C CA . GLU A 1 104 ? -8.010 4.803 -7.799 1.00 88.94 104 GLU A CA 1
ATOM 854 C C . GLU A 1 104 ? -6.881 5.181 -6.832 1.00 88.94 104 GLU A C 1
ATOM 856 O O . GLU A 1 104 ? -7.129 5.922 -5.882 1.00 88.94 104 GLU A O 1
ATOM 861 N N . ALA A 1 105 ? -5.634 4.766 -7.090 1.00 90.06 105 ALA A N 1
ATOM 862 C CA . ALA A 1 105 ? -4.468 5.196 -6.313 1.00 90.06 105 ALA A CA 1
ATOM 863 C C . ALA A 1 105 ? -4.318 6.729 -6.271 1.00 90.06 105 ALA A C 1
ATOM 865 O O . ALA A 1 105 ? -3.815 7.286 -5.295 1.00 90.06 105 ALA A O 1
ATOM 866 N N . ARG A 1 106 ? -4.780 7.419 -7.324 1.00 93.69 106 ARG A N 1
ATOM 867 C CA . ARG A 1 106 ? -4.812 8.885 -7.420 1.00 93.69 106 ARG A CA 1
ATOM 868 C C . ARG A 1 106 ? -6.163 9.482 -7.024 1.00 93.69 106 ARG A C 1
ATOM 870 O O . ARG A 1 106 ? -6.320 10.694 -7.089 1.00 93.69 106 ARG A O 1
ATOM 877 N N . SER A 1 107 ? -7.147 8.696 -6.590 1.00 94.38 107 SER A N 1
ATOM 878 C CA . SER A 1 107 ? -8.484 9.202 -6.253 1.00 94.38 107 SER A CA 1
ATOM 879 C C . SER A 1 107 ? -8.504 9.884 -4.885 1.00 94.38 107 SER A C 1
ATOM 881 O O . SER A 1 107 ? -8.170 9.276 -3.866 1.00 94.38 107 SER A O 1
ATOM 883 N N . LEU A 1 108 ? -8.936 11.151 -4.849 1.00 94.81 108 LEU A N 1
ATOM 884 C CA . LEU A 1 108 ? -9.128 11.876 -3.590 1.00 94.81 108 LEU A CA 1
ATOM 885 C C . LEU A 1 108 ? -10.243 11.219 -2.770 1.00 94.81 108 LEU A C 1
ATOM 887 O O . LEU A 1 108 ? -10.061 10.966 -1.585 1.00 94.81 108 LEU A O 1
ATOM 891 N N . ALA A 1 109 ? -11.350 10.853 -3.420 1.00 95.31 109 ALA A N 1
ATOM 892 C CA . ALA A 1 109 ? -12.475 10.196 -2.765 1.00 95.31 109 ALA A CA 1
ATOM 893 C C . ALA A 1 109 ? -12.071 8.862 -2.110 1.00 95.31 109 ALA A C 1
ATOM 895 O O . ALA A 1 109 ? -12.522 8.559 -1.009 1.00 95.31 109 ALA A O 1
ATOM 896 N N . ALA A 1 110 ? -11.184 8.083 -2.740 1.00 96.81 110 ALA A N 1
ATOM 897 C CA . ALA A 1 110 ? -10.692 6.834 -2.157 1.00 96.81 110 ALA A CA 1
ATOM 898 C C . ALA A 1 110 ? -9.759 7.077 -0.953 1.00 96.81 110 ALA A C 1
ATOM 900 O O . ALA A 1 110 ? -9.836 6.365 0.054 1.00 96.81 110 ALA A O 1
ATOM 901 N N . ALA A 1 111 ? -8.908 8.107 -1.012 1.00 96.50 111 ALA A N 1
ATOM 902 C CA . ALA A 1 111 ? -8.083 8.507 0.129 1.00 96.50 111 ALA A CA 1
ATOM 903 C C . ALA A 1 111 ? -8.947 8.992 1.310 1.00 96.50 111 ALA A C 1
ATOM 905 O O . ALA A 1 111 ? -8.708 8.630 2.464 1.00 96.50 111 ALA A O 1
ATOM 906 N N . GLU A 1 112 ? -10.005 9.754 1.029 1.00 96.12 112 GLU A N 1
ATOM 907 C CA . GLU A 1 112 ? -10.971 10.193 2.038 1.00 96.12 112 GLU A CA 1
ATOM 908 C C . GLU A 1 112 ? -11.771 9.023 2.622 1.00 96.12 112 GLU A C 1
ATOM 910 O O . GLU A 1 112 ? -11.932 8.954 3.838 1.00 96.12 112 GLU A O 1
ATOM 915 N N . ALA A 1 113 ? -12.189 8.060 1.796 1.00 97.31 113 ALA A N 1
ATOM 916 C CA . ALA A 1 113 ? -12.855 6.842 2.256 1.00 97.31 113 ALA A CA 1
ATOM 917 C C . ALA A 1 113 ? -11.949 6.000 3.172 1.00 97.31 113 ALA A C 1
ATOM 919 O O . ALA A 1 113 ? -12.417 5.448 4.169 1.00 97.31 113 ALA A O 1
ATOM 920 N N . THR A 1 114 ? -10.644 5.953 2.882 1.00 97.31 114 THR A N 1
ATOM 921 C CA . THR A 1 114 ? -9.648 5.330 3.769 1.00 97.31 114 THR A CA 1
ATOM 922 C C . THR A 1 114 ? -9.623 6.029 5.128 1.00 97.31 114 THR A C 1
ATOM 924 O O . THR A 1 114 ? -9.715 5.371 6.166 1.00 97.31 114 THR A O 1
ATOM 927 N N . TRP A 1 115 ? -9.564 7.364 5.138 1.00 95.38 115 TRP A N 1
ATOM 928 C CA . TRP A 1 115 ? -9.609 8.146 6.375 1.00 95.38 115 TRP A CA 1
ATOM 929 C C . TRP A 1 115 ? -10.913 7.941 7.157 1.00 95.38 115 TRP A C 1
ATOM 931 O O . TRP A 1 115 ? -10.877 7.759 8.376 1.00 95.38 115 TRP A O 1
ATOM 941 N N . ASP A 1 116 ? -12.060 7.942 6.481 1.00 95.81 116 ASP A N 1
ATOM 942 C CA . ASP A 1 116 ? -13.362 7.762 7.122 1.00 95.81 116 ASP A CA 1
ATOM 943 C C . ASP A 1 116 ? -13.504 6.349 7.715 1.00 95.81 116 ASP A C 1
ATOM 945 O O . ASP A 1 116 ? -13.984 6.209 8.843 1.00 95.81 116 ASP A O 1
ATOM 949 N N . ALA A 1 117 ? -12.992 5.315 7.036 1.00 96.94 117 ALA A N 1
ATOM 950 C CA . ALA A 1 117 ? -12.913 3.955 7.574 1.00 96.94 117 ALA A CA 1
ATOM 951 C C . ALA A 1 117 ? -11.998 3.874 8.809 1.00 96.94 117 ALA A C 1
ATOM 953 O O . ALA A 1 117 ? -12.373 3.268 9.818 1.00 96.94 117 ALA A O 1
ATOM 954 N N . MET A 1 118 ? -10.835 4.538 8.771 1.00 94.81 118 MET A N 1
ATOM 955 C CA . MET A 1 118 ? -9.935 4.617 9.924 1.00 94.81 118 MET A CA 1
ATOM 956 C C . MET A 1 118 ? -10.614 5.304 11.111 1.00 94.81 118 MET A C 1
ATOM 958 O O . MET A 1 118 ? -10.606 4.758 12.212 1.00 94.81 118 MET A O 1
ATOM 962 N N . LYS A 1 119 ? -11.244 6.463 10.878 1.00 93.00 119 LYS A N 1
ATOM 963 C CA . LYS A 1 119 ? -11.971 7.254 11.883 1.00 93.00 119 LYS A CA 1
ATOM 964 C C . LYS A 1 119 ? -13.168 6.501 12.468 1.00 93.00 119 LYS A C 1
ATOM 966 O O . LYS A 1 119 ? -13.465 6.659 13.654 1.00 93.00 119 LYS A O 1
ATOM 971 N N . GLY A 1 120 ? -13.844 5.699 11.646 1.00 93.56 120 GLY A N 1
ATOM 972 C CA . GLY A 1 120 ? -14.917 4.793 12.057 1.00 93.56 120 GLY A CA 1
ATOM 973 C C . GLY A 1 120 ? -14.432 3.589 12.868 1.00 93.56 120 GLY A C 1
ATOM 974 O O . GLY A 1 120 ? -15.249 2.894 13.464 1.00 93.56 120 GLY A O 1
ATOM 975 N N . GLY A 1 121 ? -13.118 3.356 12.936 1.00 94.12 121 GLY A N 1
ATOM 976 C CA . GLY A 1 121 ? -12.541 2.250 13.688 1.00 94.12 121 GLY A CA 1
ATOM 977 C C . GLY A 1 121 ? -12.649 0.902 12.975 1.00 94.12 121 GLY A C 1
ATOM 978 O O . GLY A 1 121 ? -12.746 -0.109 13.666 1.00 94.12 121 GLY A O 1
ATOM 979 N N . ALA A 1 122 ? -12.658 0.850 11.639 1.00 96.62 122 ALA A N 1
ATOM 980 C CA . ALA A 1 122 ? -12.641 -0.421 10.910 1.00 96.62 122 ALA A CA 1
ATOM 981 C C . ALA A 1 122 ? -11.448 -1.302 11.358 1.00 96.62 122 ALA A C 1
ATOM 983 O O . ALA A 1 122 ? -10.332 -0.807 11.435 1.00 96.62 122 ALA A O 1
ATOM 984 N N . PRO A 1 123 ? -11.625 -2.593 11.684 1.00 96.19 123 PRO A N 1
ATOM 985 C CA . PRO A 1 123 ? -10.523 -3.398 12.221 1.00 96.19 123 PRO A CA 1
ATOM 986 C C . PRO A 1 123 ? -9.442 -3.690 11.169 1.00 96.19 123 PRO A C 1
ATOM 988 O O . PRO A 1 123 ? -8.248 -3.629 11.469 1.00 96.19 123 PRO A O 1
ATOM 991 N N . VAL A 1 124 ? -9.866 -3.953 9.930 1.00 97.75 124 VAL A N 1
ATOM 992 C CA . VAL A 1 124 ? -8.998 -4.205 8.778 1.00 97.75 124 VAL A CA 1
ATOM 993 C C . VAL A 1 124 ? -9.520 -3.405 7.587 1.00 97.75 124 VAL A C 1
ATOM 995 O O . VAL A 1 124 ? -10.707 -3.466 7.260 1.00 97.75 124 VAL A O 1
ATOM 998 N N . ILE A 1 125 ? -8.634 -2.670 6.921 1.00 98.12 125 ILE A N 1
ATOM 999 C CA . ILE A 1 125 ? -8.936 -1.928 5.696 1.00 98.12 125 ILE A CA 1
ATOM 1000 C C . ILE A 1 125 ? -8.025 -2.462 4.592 1.00 98.12 125 ILE A C 1
ATOM 1002 O O . ILE A 1 125 ? -6.807 -2.386 4.714 1.00 98.12 125 ILE A O 1
ATOM 1006 N N . ALA A 1 126 ? -8.605 -3.007 3.529 1.00 97.62 126 ALA A N 1
ATOM 1007 C CA . ALA A 1 126 ? -7.875 -3.572 2.400 1.00 97.62 126 ALA A CA 1
ATOM 1008 C C . ALA A 1 126 ? -7.803 -2.595 1.224 1.00 97.62 126 ALA A C 1
ATOM 1010 O O . ALA A 1 126 ? -8.767 -1.868 0.951 1.00 97.62 126 ALA A O 1
ATOM 1011 N N . SER A 1 127 ? -6.680 -2.628 0.501 1.00 95.81 127 SER A N 1
ATOM 1012 C CA . SER A 1 127 ? -6.424 -1.769 -0.662 1.00 95.81 127 SER A CA 1
ATOM 1013 C C . SER A 1 127 ? -6.639 -0.284 -0.324 1.00 95.81 127 SER A C 1
ATOM 1015 O O . SER A 1 127 ? -7.397 0.423 -0.993 1.00 95.81 127 SER A O 1
ATOM 1017 N N . ALA A 1 128 ? -6.023 0.161 0.773 1.00 97.06 128 ALA A N 1
ATOM 1018 C CA . ALA A 1 128 ? -6.191 1.493 1.342 1.00 97.06 128 ALA A CA 1
ATOM 1019 C C . ALA A 1 128 ? -5.397 2.538 0.546 1.00 97.06 128 ALA A C 1
ATOM 1021 O O . ALA A 1 128 ? -4.186 2.400 0.375 1.00 97.06 128 ALA A O 1
ATOM 1022 N N . VAL A 1 129 ? -6.064 3.598 0.086 1.00 97.25 129 VAL A N 1
ATOM 1023 C CA . VAL A 1 129 ? -5.425 4.663 -0.701 1.00 97.25 129 VAL A CA 1
ATOM 1024 C C . VAL A 1 129 ? -4.821 5.699 0.238 1.00 97.25 129 VAL A C 1
ATOM 1026 O O . VAL A 1 129 ? -5.511 6.265 1.086 1.00 97.25 129 VAL A O 1
ATOM 1029 N N . LEU A 1 130 ? -3.525 5.958 0.075 1.00 95.69 130 LEU A N 1
ATOM 1030 C CA . LEU A 1 130 ? -2.741 6.847 0.924 1.00 95.69 130 LEU A CA 1
ATOM 1031 C C . LEU A 1 130 ? -2.079 7.947 0.095 1.00 95.69 130 LEU A C 1
ATOM 1033 O O . LEU A 1 130 ? -1.580 7.708 -1.006 1.00 95.69 130 LEU A O 1
ATOM 1037 N N . ARG A 1 131 ? -2.035 9.152 0.666 1.00 95.12 131 ARG A N 1
ATOM 1038 C CA . ARG A 1 131 ? -1.318 10.313 0.133 1.00 95.12 131 ARG A CA 1
ATOM 1039 C C . ARG A 1 131 ? -0.490 10.951 1.245 1.00 95.12 131 ARG A C 1
ATOM 1041 O O . ARG A 1 131 ? -0.949 11.036 2.382 1.00 95.12 131 ARG A O 1
ATOM 1048 N N . ASP A 1 132 ? 0.706 11.405 0.901 1.00 94.38 132 ASP A N 1
ATOM 1049 C CA . ASP A 1 132 ? 1.577 12.226 1.738 1.00 94.38 132 ASP A CA 1
ATOM 1050 C C . ASP A 1 132 ? 1.966 13.481 0.942 1.00 94.38 132 ASP A C 1
ATOM 1052 O O . ASP A 1 132 ? 2.944 13.456 0.191 1.00 94.38 132 ASP A O 1
ATOM 1056 N 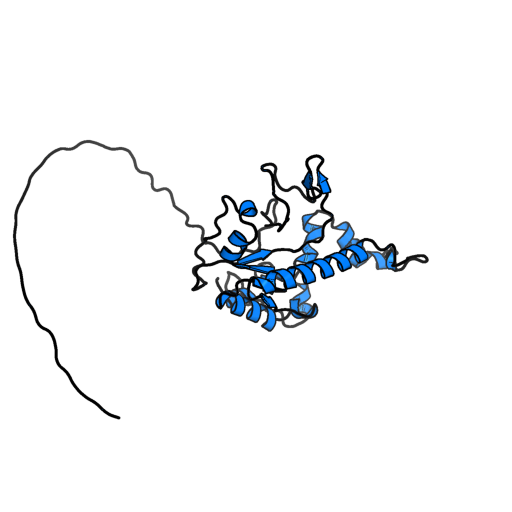N . PRO A 1 133 ? 1.198 14.578 1.086 1.00 94.75 133 PRO A N 1
ATOM 1057 C CA . PRO A 1 133 ? 1.495 15.873 0.475 1.00 94.75 133 PRO A CA 1
ATOM 1058 C C . PRO A 1 133 ? 2.862 16.448 0.849 1.00 94.75 133 PRO A C 1
ATOM 1060 O O . PRO A 1 133 ? 3.425 17.224 0.079 1.00 94.75 133 PRO A O 1
ATOM 1063 N N . GLU A 1 134 ? 3.402 16.083 2.016 1.00 93.81 134 GLU A N 1
ATOM 1064 C CA . GLU A 1 134 ? 4.691 16.588 2.493 1.00 93.81 134 GLU A CA 1
ATOM 1065 C C . GLU A 1 134 ? 5.841 16.017 1.666 1.00 93.81 134 GLU A C 1
ATOM 1067 O O . GLU A 1 134 ? 6.771 16.735 1.302 1.00 93.81 134 GLU A O 1
ATOM 1072 N N . ARG A 1 135 ? 5.754 14.726 1.335 1.00 92.62 135 ARG A N 1
ATOM 1073 C CA . ARG A 1 135 ? 6.741 14.031 0.494 1.00 92.62 135 ARG A CA 1
ATOM 1074 C C . ARG A 1 135 ? 6.339 13.931 -0.971 1.00 92.62 135 ARG A C 1
ATOM 1076 O O . ARG A 1 135 ? 7.135 13.449 -1.769 1.00 92.62 135 ARG A O 1
ATOM 1083 N N . ARG A 1 136 ? 5.116 14.346 -1.307 1.00 95.00 136 ARG A N 1
ATOM 1084 C CA . ARG A 1 136 ? 4.478 14.123 -2.611 1.00 95.00 136 ARG A CA 1
ATOM 1085 C C . ARG A 1 136 ? 4.515 12.648 -3.002 1.00 95.00 136 ARG A C 1
ATOM 1087 O O . ARG A 1 136 ? 4.828 12.291 -4.133 1.00 95.00 136 ARG A O 1
ATOM 1094 N N . THR A 1 137 ? 4.218 11.768 -2.050 1.00 94.75 137 THR A N 1
ATOM 1095 C CA . THR A 1 137 ? 4.136 10.327 -2.305 1.00 94.75 137 THR A CA 1
ATOM 1096 C C . THR A 1 137 ? 2.709 9.831 -2.177 1.00 94.75 137 THR A C 1
ATOM 1098 O O . THR A 1 137 ? 1.916 10.336 -1.384 1.00 94.75 137 THR A O 1
ATOM 1101 N N . PHE A 1 138 ? 2.354 8.839 -2.984 1.00 95.44 138 PHE A N 1
ATOM 1102 C CA . PHE A 1 138 ? 1.018 8.249 -2.970 1.00 95.44 138 PHE A CA 1
ATOM 1103 C C . PHE A 1 138 ? 1.077 6.756 -3.265 1.00 95.44 138 PHE A C 1
ATOM 1105 O O . PHE A 1 138 ? 2.066 6.251 -3.796 1.00 95.44 138 PHE A O 1
ATOM 1112 N N . GLY A 1 139 ? 0.018 6.032 -2.935 1.00 94.75 139 GLY A N 1
ATOM 1113 C CA . GLY A 1 139 ? -0.068 4.623 -3.279 1.00 94.75 139 GLY A CA 1
ATOM 1114 C C . GLY A 1 139 ? -1.258 3.929 -2.651 1.00 94.75 139 GLY A C 1
ATOM 1115 O O . GLY A 1 139 ? -2.069 4.537 -1.953 1.00 94.75 139 GLY A O 1
ATOM 1116 N N . VAL A 1 140 ? -1.332 2.630 -2.909 1.00 95.38 140 VAL A N 1
ATOM 1117 C CA . VAL A 1 140 ? -2.314 1.734 -2.310 1.00 95.38 140 VAL A CA 1
ATOM 1118 C C . VAL A 1 140 ? -1.557 0.783 -1.396 1.00 95.38 140 VAL A C 1
ATOM 1120 O O . VAL A 1 140 ? -0.655 0.088 -1.852 1.00 95.38 140 VAL A O 1
ATOM 1123 N N . ALA A 1 141 ? -1.887 0.791 -0.109 1.00 95.06 141 ALA A N 1
ATOM 1124 C CA . ALA A 1 141 ? -1.405 -0.208 0.833 1.00 95.06 141 ALA A CA 1
ATOM 1125 C C . ALA A 1 141 ? -2.262 -1.474 0.726 1.00 95.06 141 ALA A C 1
ATOM 1127 O O . ALA A 1 141 ? -3.491 -1.367 0.654 1.00 95.06 141 ALA A O 1
ATOM 1128 N N . ASP A 1 142 ? -1.633 -2.652 0.781 1.00 94.62 142 ASP A N 1
ATOM 1129 C CA . ASP A 1 142 ? -2.353 -3.932 0.758 1.00 94.62 142 ASP A CA 1
ATOM 1130 C C . ASP A 1 142 ? -3.360 -3.986 1.912 1.00 94.62 142 ASP A C 1
ATOM 1132 O O . ASP A 1 142 ? -4.554 -4.206 1.693 1.00 94.62 142 ASP A O 1
ATOM 1136 N N . LEU A 1 143 ? -2.892 -3.683 3.130 1.00 96.31 143 LEU A N 1
ATOM 1137 C CA . LEU A 1 143 ? -3.703 -3.629 4.341 1.00 96.31 143 LEU A CA 1
ATOM 1138 C C . LEU A 1 143 ? -3.318 -2.441 5.242 1.00 96.31 143 LEU A C 1
ATOM 1140 O O . LEU A 1 143 ? -2.143 -2.139 5.455 1.00 96.31 143 LEU A O 1
ATOM 1144 N N . LEU A 1 144 ? -4.321 -1.821 5.861 1.00 96.56 144 LEU A N 1
ATOM 1145 C CA . LEU A 1 144 ? -4.188 -1.098 7.123 1.00 96.56 144 LEU A CA 1
ATOM 1146 C C . LEU A 1 144 ? -4.891 -1.907 8.204 1.00 96.56 144 LEU A C 1
ATOM 1148 O O . LEU A 1 144 ? -6.094 -2.158 8.114 1.00 96.56 144 LEU A O 1
ATOM 1152 N N . VAL A 1 145 ? -4.156 -2.283 9.244 1.00 95.31 145 VAL A N 1
ATOM 1153 C CA . VAL A 1 145 ? -4.705 -3.079 10.344 1.00 95.31 145 VAL A CA 1
ATOM 1154 C C . VAL A 1 145 ? -4.628 -2.281 11.635 1.00 95.31 145 VAL A C 1
ATOM 1156 O O . VAL A 1 145 ? -3.609 -1.646 11.931 1.00 95.31 145 VAL A O 1
ATOM 1159 N N . ARG A 1 146 ? -5.730 -2.276 12.385 1.00 93.62 146 ARG A N 1
ATOM 1160 C CA . ARG A 1 146 ? -5.815 -1.592 13.674 1.00 93.62 146 ARG A CA 1
ATOM 1161 C C . ARG A 1 146 ? -4.911 -2.289 14.695 1.00 93.62 146 ARG A C 1
ATOM 1163 O O . ARG A 1 146 ? -4.758 -3.509 14.675 1.00 93.62 146 ARG A O 1
ATOM 1170 N N . SER A 1 147 ? -4.269 -1.513 15.562 1.00 90.38 147 SER A N 1
ATOM 1171 C CA . SER A 1 147 ? -3.153 -1.999 16.381 1.00 90.38 147 SER A CA 1
ATOM 1172 C C . SER A 1 147 ? -3.498 -3.141 17.347 1.00 90.38 147 SER A C 1
ATOM 1174 O O . SER A 1 147 ? -2.654 -3.998 17.586 1.00 90.38 147 SER A O 1
ATOM 1176 N N . ASP A 1 148 ? -4.727 -3.195 17.860 1.00 89.12 148 ASP A N 1
ATOM 1177 C CA . ASP A 1 148 ? -5.244 -4.306 18.671 1.00 89.12 148 ASP A CA 1
ATOM 1178 C C . ASP A 1 148 ? -5.388 -5.600 17.862 1.00 89.12 148 ASP A C 1
ATOM 1180 O O . ASP A 1 148 ? -4.951 -6.659 18.304 1.00 89.12 148 ASP A O 1
ATOM 1184 N N . ILE A 1 149 ? -5.929 -5.497 16.648 1.00 92.75 149 ILE A N 1
ATOM 1185 C CA . ILE A 1 149 ? -6.125 -6.638 15.746 1.00 92.75 149 ILE A CA 1
ATOM 1186 C C . ILE A 1 149 ? -4.779 -7.222 15.308 1.00 92.75 149 ILE A C 1
ATOM 1188 O O . ILE A 1 149 ? -4.633 -8.435 15.205 1.00 92.75 149 ILE A O 1
ATOM 1192 N N . LEU A 1 150 ? -3.764 -6.377 15.108 1.00 89.06 150 LEU A N 1
ATOM 1193 C CA . LEU A 1 150 ? -2.394 -6.833 14.846 1.00 89.06 150 LEU A CA 1
ATOM 1194 C C . LEU A 1 150 ? -1.804 -7.639 16.004 1.00 89.06 150 LEU A C 1
ATOM 1196 O O . LEU A 1 150 ? -1.161 -8.660 15.759 1.00 89.06 150 LEU A O 1
ATOM 1200 N N . GLY A 1 151 ? -2.035 -7.194 17.242 1.00 86.69 151 GLY A N 1
ATOM 1201 C CA . GLY A 1 151 ? -1.595 -7.908 18.441 1.00 86.69 151 GLY A CA 1
ATOM 1202 C C . GLY A 1 151 ? -2.259 -9.277 18.592 1.00 86.69 151 GLY A C 1
ATOM 1203 O O . GLY A 1 151 ? -1.616 -10.212 19.055 1.00 86.69 151 GLY A O 1
ATOM 1204 N N . GLU A 1 152 ? -3.513 -9.417 18.157 1.00 90.25 152 GLU A N 1
ATOM 1205 C CA . GLU A 1 152 ? -4.214 -10.706 18.123 1.00 90.25 152 GLU A CA 1
ATOM 1206 C C . GLU A 1 152 ? -3.742 -11.596 16.961 1.00 90.25 152 GLU A C 1
ATOM 1208 O O . GLU A 1 152 ? -3.538 -12.796 17.134 1.00 90.25 152 GLU A O 1
ATOM 1213 N N . LEU A 1 153 ? -3.537 -11.013 15.776 1.00 88.38 153 LEU A N 1
ATOM 1214 C CA . LEU A 1 153 ? -3.174 -11.744 14.562 1.00 88.38 153 LEU A CA 1
ATOM 1215 C C . LEU A 1 153 ? -1.762 -12.340 14.631 1.00 88.38 153 LEU A C 1
ATOM 1217 O O . LEU A 1 153 ? -1.546 -13.457 14.162 1.00 88.38 153 LEU A O 1
ATOM 1221 N N . CYS A 1 154 ? -0.796 -11.589 15.165 1.00 85.19 154 CYS A N 1
ATOM 1222 C CA . CYS A 1 154 ? 0.615 -11.980 15.229 1.00 85.19 154 CYS A CA 1
ATOM 1223 C C . CYS A 1 154 ? 1.261 -11.492 16.540 1.00 85.19 154 CYS A C 1
ATOM 1225 O O . CYS A 1 154 ? 2.138 -10.626 16.494 1.00 85.19 154 CYS A O 1
ATOM 1227 N N . PRO A 1 155 ? 0.872 -12.034 17.708 1.00 81.88 155 PRO A N 1
ATOM 1228 C CA . PRO A 1 155 ? 1.326 -11.536 19.011 1.00 81.88 155 PRO A CA 1
ATOM 1229 C C . PRO A 1 155 ? 2.853 -11.520 19.142 1.00 81.88 155 PRO A C 1
ATOM 1231 O O . PRO A 1 155 ? 3.436 -10.539 19.604 1.00 81.88 155 PRO A O 1
ATOM 1234 N N . ASP A 1 156 ? 3.513 -12.569 18.652 1.00 81.69 156 ASP A N 1
ATOM 1235 C CA . ASP A 1 156 ? 4.966 -12.715 18.747 1.00 81.69 156 ASP A CA 1
ATOM 1236 C C . ASP A 1 156 ? 5.740 -11.691 17.903 1.00 81.69 156 ASP A C 1
ATOM 1238 O O . ASP A 1 156 ? 6.873 -11.343 18.238 1.00 81.69 156 ASP A O 1
ATOM 1242 N N . ALA A 1 157 ? 5.139 -11.178 16.823 1.00 73.50 157 ALA A N 1
ATOM 1243 C CA . ALA A 1 157 ? 5.774 -10.192 15.946 1.00 73.50 157 ALA A CA 1
ATOM 1244 C C . ALA A 1 157 ? 5.868 -8.797 16.589 1.00 73.50 157 ALA A C 1
ATOM 1246 O O . ALA A 1 157 ? 6.646 -7.962 16.129 1.00 73.50 157 ALA A O 1
ATOM 1247 N N . PHE A 1 158 ? 5.097 -8.553 17.654 1.00 74.69 158 PHE A N 1
ATOM 1248 C CA . PHE A 1 158 ? 4.970 -7.247 18.306 1.00 74.69 158 PHE A CA 1
ATOM 1249 C C . PHE A 1 158 ? 5.384 -7.265 19.782 1.00 74.69 158 PHE A C 1
ATOM 1251 O O . PHE A 1 158 ? 5.066 -6.339 20.530 1.00 74.69 158 PHE A O 1
ATOM 1258 N N . ILE A 1 159 ? 6.120 -8.290 20.223 1.00 74.12 159 ILE A N 1
ATOM 1259 C CA . ILE A 1 159 ? 6.680 -8.322 21.579 1.00 74.12 159 ILE A CA 1
ATOM 1260 C C . ILE A 1 159 ? 7.595 -7.105 21.781 1.00 74.12 159 ILE A C 1
ATOM 1262 O O . ILE A 1 159 ? 8.574 -6.914 21.062 1.00 74.12 159 ILE A O 1
ATOM 1266 N N . GLY A 1 160 ? 7.280 -6.292 22.793 1.00 71.06 160 GLY A N 1
ATOM 1267 C CA . GLY A 1 160 ? 8.012 -5.061 23.111 1.00 71.06 160 GLY A CA 1
ATOM 1268 C C . GLY A 1 160 ? 7.617 -3.848 22.266 1.00 71.06 160 GLY A C 1
ATOM 1269 O O . GLY A 1 160 ? 8.175 -2.770 22.465 1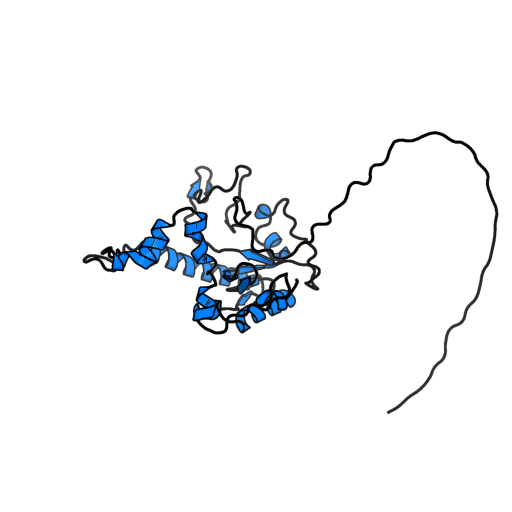.00 71.06 160 GLY A O 1
ATOM 1270 N N . ASP A 1 161 ? 6.657 -4.000 21.355 1.00 69.44 161 ASP A N 1
ATOM 1271 C CA . ASP A 1 161 ? 6.152 -2.910 20.535 1.00 69.44 161 ASP A CA 1
ATOM 1272 C C . ASP A 1 161 ? 4.980 -2.188 21.214 1.00 69.44 161 ASP A C 1
ATOM 1274 O O . ASP A 1 161 ? 4.133 -2.790 21.880 1.00 69.44 161 ASP A O 1
ATOM 1278 N N . GLN A 1 162 ? 4.901 -0.872 21.030 1.00 67.12 162 GLN A N 1
ATOM 1279 C CA . GLN A 1 162 ? 3.855 -0.057 21.630 1.00 67.12 162 GLN A CA 1
ATOM 1280 C C . GLN A 1 162 ? 2.630 -0.009 20.711 1.00 67.12 162 GLN A C 1
ATOM 1282 O O . GLN A 1 162 ? 2.404 0.944 19.966 1.00 67.12 162 GLN A O 1
ATOM 1287 N N . LEU A 1 163 ? 1.807 -1.058 20.781 1.00 66.00 163 LEU A N 1
ATOM 1288 C CA . LEU A 1 163 ? 0.532 -1.145 20.052 1.00 66.00 163 LEU A CA 1
ATOM 1289 C C . LEU A 1 163 ? -0.545 -0.184 20.604 1.00 66.00 163 LEU A C 1
ATOM 1291 O O . LEU A 1 163 ? -1.522 0.128 19.924 1.00 66.00 163 LEU A O 1
ATOM 1295 N N . GLU A 1 164 ? -0.327 0.361 21.799 1.00 61.94 164 GLU A N 1
ATOM 1296 C CA . GLU A 1 164 ? -1.229 1.265 22.526 1.00 61.94 164 GLU A CA 1
ATOM 1297 C C . GLU A 1 164 ? -0.734 2.722 22.497 1.00 61.94 164 GLU A C 1
ATOM 1299 O O . GLU A 1 164 ? -0.691 3.398 23.523 1.00 61.94 164 GLU A O 1
ATOM 1304 N N . LEU A 1 165 ? -0.284 3.224 21.343 1.00 63.53 165 LEU A N 1
ATOM 1305 C CA . LEU A 1 165 ? -0.021 4.659 21.203 1.00 63.53 165 LEU A CA 1
ATOM 1306 C C . LEU A 1 165 ? -1.360 5.412 21.160 1.00 63.53 165 LEU A C 1
ATOM 1308 O O . LEU A 1 165 ? -2.116 5.202 20.205 1.00 63.53 165 LEU A O 1
ATOM 1312 N N . PRO A 1 166 ? -1.663 6.297 22.134 1.00 58.44 166 PRO A N 1
ATOM 1313 C CA . PRO A 1 166 ? -2.886 7.082 22.104 1.00 58.44 166 PRO A CA 1
ATOM 1314 C C . PRO A 1 166 ? -2.820 8.043 20.920 1.00 58.44 166 PRO A C 1
ATOM 1316 O O . PRO A 1 166 ? -2.078 9.027 20.929 1.00 58.44 166 PRO A O 1
ATOM 1319 N N . VAL A 1 167 ? -3.600 7.767 19.879 1.00 64.25 167 VAL A N 1
ATOM 1320 C CA . VAL A 1 167 ? -3.731 8.697 18.758 1.00 64.25 167 VAL A CA 1
ATOM 1321 C C . VAL A 1 167 ? -4.810 9.702 19.114 1.00 64.25 167 VAL A C 1
ATOM 1323 O O . VAL A 1 167 ? -5.997 9.408 19.002 1.00 64.25 167 VAL A O 1
ATOM 1326 N N . ALA A 1 168 ? -4.397 10.910 19.504 1.00 59.53 168 ALA A N 1
ATOM 1327 C CA . ALA A 1 168 ? -5.304 12.004 19.868 1.00 59.53 168 ALA A CA 1
ATOM 1328 C C . ALA A 1 168 ? -6.357 12.321 18.784 1.00 59.53 168 ALA A C 1
ATOM 1330 O O . ALA A 1 168 ? -7.418 12.858 19.086 1.00 59.53 168 ALA A O 1
ATOM 1331 N N . ALA A 1 169 ? -6.084 11.975 17.522 1.00 67.06 169 ALA A N 1
ATOM 1332 C CA . ALA A 1 169 ? -7.005 12.189 16.410 1.00 67.06 169 ALA A CA 1
ATOM 1333 C C . ALA A 1 169 ? -8.078 11.107 16.222 1.00 67.06 169 ALA A C 1
ATOM 1335 O O . ALA A 1 169 ? -9.018 11.336 15.460 1.00 67.06 169 ALA A O 1
ATOM 1336 N N . MET A 1 170 ? -7.980 9.961 16.905 1.00 77.75 170 MET A N 1
ATOM 1337 C CA . MET A 1 170 ? -8.938 8.861 16.776 1.00 77.75 170 MET A CA 1
ATOM 1338 C C . MET A 1 170 ? -9.688 8.640 18.088 1.00 77.75 170 MET A C 1
ATOM 1340 O O . MET A 1 170 ? -9.087 8.375 19.125 1.00 77.75 170 MET A O 1
ATOM 1344 N N . ARG A 1 171 ? -11.027 8.688 18.048 1.00 77.44 171 ARG A N 1
ATOM 1345 C CA . ARG A 1 171 ? -11.877 8.544 19.250 1.00 77.44 171 ARG A CA 1
ATOM 1346 C C . ARG A 1 171 ? -11.721 7.194 19.950 1.00 77.44 171 ARG A C 1
ATOM 1348 O O . ARG A 1 171 ? -11.897 7.115 21.157 1.00 77.44 171 ARG A O 1
ATOM 1355 N N . HIS A 1 172 ? -11.394 6.151 19.194 1.00 83.38 172 HIS A N 1
ATOM 1356 C CA . HIS A 1 172 ? -11.157 4.806 19.717 1.00 83.38 172 HIS A CA 1
ATOM 1357 C C . HIS A 1 172 ? -9.733 4.614 20.271 1.00 83.38 172 HIS A C 1
ATOM 1359 O O . HIS A 1 172 ? -9.407 3.524 20.725 1.00 83.38 172 HIS A O 1
ATOM 1365 N N . GLY A 1 173 ? -8.865 5.634 20.216 1.00 82.50 173 GLY A N 1
ATOM 1366 C CA . GLY A 1 173 ? -7.526 5.601 20.815 1.00 82.50 173 GLY A CA 1
ATOM 1367 C C . GLY A 1 173 ? -6.545 4.609 20.181 1.00 82.50 173 GLY A C 1
ATOM 1368 O O . GLY A 1 173 ? -5.460 4.416 20.715 1.00 82.50 173 GLY A O 1
ATOM 1369 N N . ARG A 1 174 ? -6.902 3.994 19.047 1.00 85.94 174 ARG A N 1
ATOM 1370 C CA . ARG A 1 174 ? -6.066 3.018 18.327 1.00 85.94 174 ARG A CA 1
ATOM 1371 C C . ARG A 1 174 ? -5.424 3.648 17.101 1.00 85.94 174 ARG A C 1
ATOM 1373 O O . ARG A 1 174 ? -6.046 4.481 16.441 1.00 85.94 174 ARG A O 1
ATOM 1380 N N . HIS A 1 175 ? -4.212 3.210 16.779 1.00 88.44 175 HIS A N 1
ATOM 1381 C CA . HIS A 1 175 ? -3.560 3.530 15.513 1.00 88.44 175 HIS A CA 1
ATOM 1382 C C . HIS A 1 175 ? -3.734 2.389 14.510 1.00 88.44 175 HIS A C 1
ATOM 1384 O O . HIS A 1 175 ? -4.154 1.288 14.862 1.00 88.44 175 HIS A O 1
ATOM 1390 N N . TYR A 1 176 ? -3.389 2.670 13.259 1.00 91.62 176 TYR A N 1
ATOM 1391 C CA . TYR A 1 176 ? -3.314 1.680 12.194 1.00 91.62 176 TYR A CA 1
ATOM 1392 C C . TYR A 1 176 ? -1.868 1.519 11.768 1.00 91.62 176 TYR A C 1
ATOM 1394 O O . TYR A 1 176 ? -1.096 2.482 11.814 1.00 91.62 176 TYR A O 1
ATOM 1402 N N . ARG A 1 177 ? -1.516 0.319 11.321 1.00 91.56 177 ARG A N 1
ATOM 1403 C CA . ARG A 1 177 ? -0.236 0.070 10.666 1.00 91.56 177 ARG A CA 1
ATOM 1404 C C . ARG A 1 177 ? -0.463 -0.424 9.256 1.00 91.56 177 ARG A C 1
ATOM 1406 O O . ARG A 1 177 ? -1.373 -1.213 9.007 1.00 91.56 177 ARG A O 1
ATOM 1413 N N . VAL A 1 178 ? 0.389 0.060 8.363 1.00 93.31 178 VAL A N 1
ATOM 1414 C CA . VAL A 1 178 ? 0.499 -0.452 7.003 1.00 93.31 178 VAL A CA 1
ATOM 1415 C C . VAL A 1 178 ? 1.113 -1.842 7.078 1.00 93.31 178 VAL A C 1
ATOM 1417 O O . VAL A 1 178 ? 2.167 -2.022 7.689 1.00 93.31 178 VAL A O 1
ATOM 1420 N N . VAL A 1 179 ? 0.437 -2.805 6.468 1.00 92.88 179 VAL A N 1
ATOM 1421 C CA . VAL A 1 179 ? 0.900 -4.178 6.312 1.00 92.88 179 VAL A CA 1
ATOM 1422 C C . VAL A 1 179 ? 0.992 -4.463 4.822 1.00 92.88 179 VAL A C 1
ATOM 1424 O O . VAL A 1 179 ? 0.005 -4.354 4.098 1.00 92.88 179 VAL A O 1
ATOM 1427 N N . ASP A 1 180 ? 2.197 -4.814 4.393 1.00 90.44 180 ASP A N 1
ATOM 1428 C CA . ASP A 1 180 ? 2.503 -5.257 3.038 1.00 90.44 180 ASP A CA 1
ATOM 1429 C C . ASP A 1 180 ? 2.430 -6.789 2.995 1.00 90.44 180 ASP A C 1
ATOM 1431 O O . ASP A 1 180 ? 3.042 -7.480 3.818 1.00 90.44 180 ASP A O 1
ATOM 1435 N N . VAL A 1 181 ? 1.636 -7.323 2.070 1.00 90.88 181 VAL A N 1
ATOM 1436 C CA . VAL A 1 181 ? 1.376 -8.753 1.929 1.00 90.88 181 VAL A CA 1
ATOM 1437 C C . VAL A 1 181 ? 2.261 -9.286 0.813 1.00 90.88 181 VAL A C 1
ATOM 1439 O O . VAL A 1 181 ? 2.183 -8.882 -0.347 1.00 90.88 181 VAL A O 1
ATOM 1442 N N . LYS A 1 182 ? 3.132 -10.233 1.158 1.00 86.81 182 LYS A N 1
ATOM 1443 C CA . LYS A 1 182 ? 4.093 -10.797 0.211 1.00 86.81 182 LYS A CA 1
ATOM 1444 C C . LYS A 1 182 ? 3.975 -12.306 0.156 1.00 86.81 182 LYS A C 1
ATOM 1446 O O . LYS A 1 182 ? 4.122 -12.999 1.158 1.00 86.81 182 LYS A O 1
ATOM 1451 N N . PHE A 1 183 ? 3.764 -12.813 -1.055 1.00 86.00 183 PHE A N 1
ATOM 1452 C CA . PHE A 1 183 ? 3.959 -14.223 -1.345 1.00 86.00 183 PHE A CA 1
ATOM 1453 C C . PHE A 1 183 ? 5.460 -14.514 -1.383 1.00 86.00 183 PHE A C 1
ATOM 1455 O O . PHE A 1 183 ? 6.204 -13.913 -2.158 1.00 86.00 183 PHE A O 1
ATOM 1462 N N . SER A 1 184 ? 5.903 -15.438 -0.538 1.00 77.06 184 SER A N 1
ATOM 1463 C CA . SER A 1 184 ? 7.267 -15.954 -0.561 1.00 77.06 184 SER A CA 1
ATOM 1464 C C . SER A 1 184 ? 7.249 -17.461 -0.348 1.00 77.06 184 SER A C 1
ATOM 1466 O O . SER A 1 184 ? 6.371 -18.002 0.326 1.00 77.06 184 SER A O 1
ATOM 1468 N N . THR A 1 185 ? 8.224 -18.151 -0.930 1.00 66.88 185 THR A N 1
ATOM 1469 C CA . THR A 1 185 ? 8.453 -19.563 -0.639 1.00 66.88 185 THR A CA 1
ATOM 1470 C C . THR A 1 185 ? 9.047 -19.682 0.760 1.00 66.88 185 THR A C 1
ATOM 1472 O O . THR A 1 185 ? 10.166 -19.225 1.000 1.00 66.88 185 THR A O 1
ATOM 1475 N N . LEU A 1 186 ? 8.312 -20.298 1.683 1.00 64.31 186 LEU A N 1
ATOM 1476 C CA . LEU A 1 186 ? 8.838 -20.654 2.998 1.00 64.31 186 LEU A CA 1
ATOM 1477 C C . LEU A 1 186 ? 9.899 -21.753 2.832 1.00 64.31 186 LEU A C 1
ATOM 1479 O O . LEU A 1 186 ? 9.651 -22.778 2.200 1.00 64.31 186 LEU A O 1
ATOM 1483 N N . HIS A 1 187 ? 11.081 -21.555 3.408 1.00 66.75 187 HIS A N 1
ATOM 1484 C CA . HIS A 1 187 ? 12.073 -22.610 3.569 1.00 66.75 187 HIS A CA 1
ATOM 1485 C C . HIS A 1 187 ? 11.695 -23.474 4.764 1.00 66.75 187 HIS A C 1
ATOM 1487 O O . HIS A 1 187 ? 11.589 -22.982 5.879 1.00 66.75 187 HIS A O 1
ATOM 1493 N N . LEU A 1 188 ? 11.557 -24.777 4.567 1.00 64.12 188 LEU A N 1
ATOM 1494 C CA . LEU A 1 188 ? 11.522 -25.706 5.692 1.00 64.12 188 LEU A CA 1
ATOM 1495 C C . LEU A 1 188 ? 12.938 -25.847 6.261 1.00 64.12 188 LEU A C 1
ATOM 1497 O O . LEU A 1 188 ? 13.892 -26.144 5.538 1.00 64.12 188 LEU A O 1
ATOM 1501 N N . LEU A 1 189 ? 13.079 -25.589 7.555 1.00 78.88 189 LEU A N 1
ATOM 1502 C CA . LEU A 1 189 ? 14.310 -25.784 8.304 1.00 78.88 189 LEU A CA 1
ATOM 1503 C C . LEU A 1 189 ? 14.444 -27.255 8.712 1.00 78.88 189 LEU A C 1
ATOM 1505 O O . LEU A 1 189 ? 13.467 -27.994 8.824 1.00 78.88 189 LEU A O 1
ATOM 1509 N N . LYS A 1 190 ? 15.683 -27.684 8.972 1.00 73.50 190 LYS A N 1
ATOM 1510 C CA . LYS A 1 190 ? 16.008 -29.069 9.363 1.00 73.50 190 LYS A CA 1
ATOM 1511 C C . LYS A 1 190 ? 15.325 -29.541 10.655 1.00 73.50 190 LYS A C 1
ATOM 1513 O O . LYS A 1 190 ? 15.275 -30.737 10.903 1.00 73.50 190 LYS A O 1
ATOM 1518 N N . ASP A 1 191 ? 14.862 -28.612 11.486 1.00 79.25 191 ASP A N 1
ATOM 1519 C CA . ASP A 1 191 ? 14.134 -28.874 12.731 1.00 79.25 191 ASP A CA 1
ATOM 1520 C C . ASP A 1 191 ? 12.608 -28.929 12.529 1.00 79.25 191 ASP A C 1
ATOM 1522 O O . ASP A 1 191 ? 11.864 -29.010 13.502 1.00 79.25 191 ASP A O 1
ATOM 1526 N N . GLY A 1 192 ? 12.138 -28.888 11.277 1.00 67.81 192 GLY A N 1
ATOM 1527 C CA . GLY A 1 192 ? 10.716 -28.832 10.940 1.00 67.81 192 GLY A CA 1
ATOM 1528 C C . GLY A 1 192 ? 10.104 -27.439 11.098 1.00 67.81 192 GLY A C 1
ATOM 1529 O O . GLY A 1 192 ? 8.913 -27.269 10.843 1.00 67.81 192 GLY A O 1
ATOM 1530 N N . GLY A 1 193 ? 10.898 -26.439 11.494 1.00 70.50 193 GLY A N 1
ATOM 1531 C CA . GLY A 1 193 ? 10.490 -25.042 11.486 1.00 70.50 193 GLY A CA 1
ATOM 1532 C C . GLY A 1 193 ? 10.363 -24.488 10.067 1.00 70.50 193 GLY A C 1
ATOM 1533 O O . GLY A 1 193 ? 10.807 -25.085 9.088 1.00 70.50 193 GLY A O 1
ATOM 1534 N N . LEU A 1 194 ? 9.780 -23.302 9.952 1.00 63.59 194 LEU A N 1
ATOM 1535 C CA . LEU A 1 194 ? 9.717 -22.548 8.704 1.00 63.59 194 LEU A CA 1
ATOM 1536 C C . LEU A 1 194 ? 10.653 -21.337 8.829 1.00 63.59 194 LEU A C 1
ATOM 1538 O O . LEU A 1 194 ? 10.643 -20.633 9.835 1.00 63.59 194 LEU A O 1
ATOM 1542 N N . GLY A 1 195 ? 11.465 -21.094 7.810 1.00 61.19 195 GLY A N 1
ATOM 1543 C CA . GLY A 1 195 ? 12.300 -19.915 7.638 1.00 61.19 195 GLY A CA 1
ATOM 1544 C C . GLY A 1 195 ? 11.869 -19.150 6.391 1.00 61.19 195 GLY A C 1
ATOM 1545 O O . GLY A 1 195 ? 11.474 -19.741 5.395 1.00 61.19 195 GLY A O 1
ATOM 1546 N N . ALA A 1 196 ? 11.953 -17.827 6.414 1.00 56.53 196 ALA A N 1
ATOM 1547 C CA . ALA A 1 196 ? 11.870 -17.032 5.193 1.00 56.53 196 ALA A CA 1
ATOM 1548 C C . ALA A 1 196 ? 13.287 -16.848 4.617 1.00 56.53 196 ALA A C 1
ATOM 1550 O O . ALA A 1 196 ? 14.247 -16.773 5.398 1.00 56.53 196 ALA A O 1
ATOM 1551 N N . PRO A 1 197 ? 13.464 -16.766 3.284 1.00 47.75 197 PRO A N 1
ATOM 1552 C CA . PRO A 1 197 ? 14.737 -16.332 2.731 1.00 47.75 197 PRO A CA 1
ATOM 1553 C C . PRO A 1 197 ? 15.055 -14.959 3.328 1.00 47.75 197 PRO A C 1
ATOM 1555 O O . PRO A 1 197 ? 14.169 -14.113 3.440 1.00 47.75 197 PRO A O 1
ATOM 1558 N N . ARG A 1 198 ? 16.304 -14.728 3.751 1.00 43.81 198 ARG A N 1
ATOM 1559 C CA . ARG A 1 198 ? 16.748 -13.402 4.212 1.00 43.81 198 ARG A CA 1
ATOM 1560 C C . ARG A 1 198 ? 16.720 -12.435 3.027 1.00 43.81 198 ARG A C 1
ATOM 1562 O O . ARG A 1 198 ? 17.749 -12.200 2.403 1.00 43.81 198 ARG A O 1
ATOM 1569 N N . THR A 1 199 ? 15.563 -11.880 2.702 1.00 38.28 199 THR A N 1
ATOM 1570 C CA . THR A 1 199 ? 15.461 -10.748 1.785 1.00 38.28 199 THR A CA 1
ATOM 1571 C C . THR A 1 199 ? 15.571 -9.465 2.601 1.00 38.28 199 THR A C 1
ATOM 1573 O O . THR A 1 199 ? 14.734 -9.216 3.465 1.00 38.28 199 THR A O 1
ATOM 1576 N N . TRP A 1 200 ? 16.614 -8.679 2.304 1.00 36.69 200 TRP A N 1
ATOM 1577 C CA . TRP A 1 200 ? 16.968 -7.383 2.910 1.00 36.69 200 TRP A CA 1
ATOM 1578 C C . TRP A 1 200 ? 17.419 -7.445 4.392 1.00 36.69 200 TRP A C 1
ATOM 1580 O O . TRP A 1 200 ? 16.958 -8.312 5.136 1.00 36.69 200 TRP A O 1
ATOM 1590 N N . PRO A 1 201 ? 18.372 -6.607 4.873 1.00 34.50 201 PRO A N 1
ATOM 1591 C CA . PRO A 1 201 ? 18.912 -6.744 6.224 1.00 34.50 201 PRO A CA 1
ATOM 1592 C C . PRO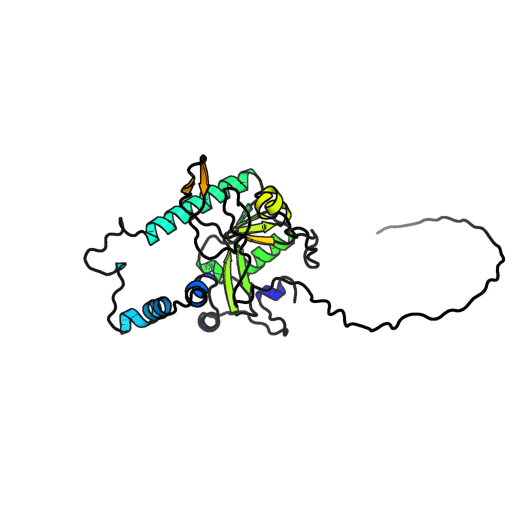 A 1 201 ? 17.898 -6.293 7.284 1.00 34.50 201 PRO A C 1
ATOM 1594 O O . PRO A 1 201 ? 17.986 -5.189 7.817 1.00 34.50 201 PRO A O 1
ATOM 1597 N N . ALA A 1 202 ? 16.988 -7.189 7.663 1.00 33.28 202 ALA A N 1
ATOM 1598 C CA . ALA A 1 202 ? 16.402 -7.172 8.993 1.00 33.28 202 ALA A CA 1
ATOM 1599 C C . ALA A 1 202 ? 17.550 -7.351 9.998 1.00 33.28 202 ALA A C 1
ATOM 1601 O O . ALA A 1 202 ? 18.351 -8.294 9.914 1.00 33.28 202 ALA A O 1
ATOM 1602 N N . ALA A 1 203 ? 17.699 -6.360 10.872 1.00 31.11 203 ALA A N 1
ATOM 1603 C CA . ALA A 1 203 ? 18.757 -6.287 11.858 1.00 31.11 203 ALA A CA 1
ATOM 1604 C C . ALA A 1 203 ? 18.811 -7.560 12.717 1.00 31.11 203 ALA A C 1
ATOM 1606 O O . ALA A 1 203 ? 17.805 -8.203 13.005 1.00 31.11 203 ALA A O 1
ATOM 1607 N N . ARG A 1 204 ? 20.033 -7.931 13.103 1.00 29.30 204 ARG A N 1
ATOM 1608 C CA . ARG A 1 204 ? 20.329 -9.095 13.941 1.00 29.30 204 ARG A CA 1
ATOM 1609 C C . ARG A 1 204 ? 19.570 -9.013 15.267 1.00 29.30 204 ARG A C 1
ATOM 1611 O O . ARG A 1 204 ? 19.776 -8.061 16.011 1.00 29.30 204 ARG A O 1
ATOM 1618 N N . GLY A 1 205 ? 18.836 -10.073 15.597 1.00 29.03 205 GLY A N 1
ATOM 1619 C CA . GLY A 1 205 ? 18.448 -10.398 16.970 1.00 29.03 205 GLY A CA 1
ATOM 1620 C C . GLY A 1 205 ? 17.021 -10.922 17.094 1.00 29.03 205 GLY A C 1
ATOM 1621 O O . GLY A 1 205 ? 16.083 -10.145 17.018 1.00 29.03 205 GLY A O 1
ATOM 1622 N N . GLY A 1 206 ? 16.879 -12.225 17.354 1.00 29.05 206 GLY A N 1
ATOM 1623 C CA . GLY A 1 206 ? 15.621 -12.839 17.798 1.00 29.05 206 GLY A CA 1
ATOM 1624 C C . GLY A 1 206 ? 14.978 -13.777 16.777 1.00 29.05 206 GLY A C 1
ATOM 1625 O O . GLY A 1 206 ? 14.839 -13.445 15.606 1.00 29.05 206 GLY A O 1
ATOM 1626 N N . LYS A 1 207 ? 14.621 -14.983 17.232 1.00 30.62 207 LYS A N 1
ATOM 1627 C CA . LYS A 1 207 ? 13.901 -16.005 16.462 1.00 30.62 207 LYS A CA 1
ATOM 1628 C C . LYS A 1 207 ? 12.498 -15.485 16.115 1.00 30.62 207 LYS A C 1
ATOM 1630 O O . LYS A 1 207 ? 11.749 -15.170 17.031 1.00 30.62 207 LYS A O 1
ATOM 1635 N N . ALA A 1 208 ? 12.150 -15.419 14.832 1.00 28.94 208 ALA A N 1
ATOM 1636 C CA . ALA A 1 208 ? 10.802 -15.078 14.372 1.00 28.94 208 ALA A CA 1
ATOM 1637 C C . ALA A 1 208 ? 9.975 -16.360 14.124 1.00 28.94 208 ALA A C 1
ATOM 1639 O O . ALA A 1 208 ? 10.507 -17.284 13.501 1.00 28.94 208 ALA A O 1
ATOM 1640 N N . PRO A 1 209 ? 8.713 -16.448 14.585 1.00 27.91 209 PRO A N 1
ATOM 1641 C CA . PRO A 1 209 ? 7.788 -17.518 14.213 1.00 27.91 209 PRO A CA 1
ATOM 1642 C C . PRO A 1 209 ? 7.155 -17.290 12.822 1.00 27.91 209 PRO A C 1
ATOM 1644 O O . PRO A 1 209 ? 7.289 -16.209 12.238 1.00 27.91 209 PRO A O 1
ATOM 1647 N N . PRO A 1 210 ? 6.499 -18.315 12.243 1.00 32.97 210 PRO A N 1
ATOM 1648 C CA . PRO A 1 210 ? 6.318 -18.408 10.804 1.00 32.97 210 PRO A CA 1
ATOM 1649 C C . PRO A 1 210 ? 4.950 -17.918 10.335 1.00 32.97 210 PRO A C 1
ATOM 1651 O O . PRO A 1 210 ? 4.024 -18.686 10.107 1.00 32.97 210 PRO A O 1
ATOM 1654 N N . ALA A 1 211 ? 4.868 -16.610 10.149 1.00 28.69 211 ALA A N 1
ATOM 1655 C CA . ALA A 1 211 ? 4.020 -15.928 9.181 1.00 28.69 211 ALA A CA 1
ATOM 1656 C C . ALA A 1 211 ? 4.595 -14.514 9.105 1.00 28.69 211 ALA A C 1
ATOM 1658 O O . ALA A 1 211 ? 4.418 -13.716 10.022 1.00 28.69 211 ALA A O 1
ATOM 1659 N N . ALA A 1 212 ? 5.393 -14.221 8.080 1.00 33.34 212 ALA A N 1
ATOM 1660 C CA . ALA A 1 212 ? 6.030 -12.916 7.983 1.00 33.34 212 ALA A CA 1
ATOM 1661 C C . ALA A 1 212 ? 5.009 -11.879 7.492 1.00 33.34 212 ALA A C 1
ATOM 1663 O O . ALA A 1 212 ? 4.965 -11.543 6.312 1.00 33.34 212 ALA A O 1
ATOM 1664 N N . ILE A 1 213 ? 4.200 -11.354 8.414 1.00 31.94 213 ILE A N 1
ATOM 1665 C CA . ILE A 1 213 ? 3.703 -9.985 8.306 1.00 31.94 213 ILE A CA 1
ATOM 1666 C C . ILE A 1 213 ? 4.905 -9.097 8.617 1.00 31.94 213 ILE A C 1
ATOM 1668 O O . ILE A 1 213 ? 5.311 -8.943 9.769 1.00 31.94 213 ILE A O 1
ATOM 1672 N N . GLY A 1 214 ? 5.542 -8.577 7.571 1.00 31.62 214 GLY A N 1
ATOM 1673 C CA . GLY A 1 214 ? 6.653 -7.651 7.720 1.00 31.62 214 GLY A CA 1
ATOM 1674 C C . GLY A 1 214 ? 6.151 -6.316 8.261 1.00 31.62 214 GLY A C 1
ATOM 1675 O O . GLY A 1 214 ? 5.746 -5.451 7.491 1.00 31.62 214 GLY A O 1
ATOM 1676 N N . ALA A 1 215 ? 6.204 -6.116 9.577 1.00 31.80 215 ALA A N 1
ATOM 1677 C CA . ALA A 1 215 ? 6.203 -4.773 10.138 1.00 31.80 215 ALA A CA 1
ATOM 1678 C C . ALA A 1 215 ? 7.554 -4.135 9.784 1.00 31.80 215 ALA A C 1
ATOM 1680 O O . ALA A 1 215 ? 8.584 -4.447 10.383 1.00 31.80 215 ALA A O 1
ATOM 1681 N N . GLY A 1 216 ? 7.570 -3.301 8.744 1.00 28.00 216 GLY A N 1
ATOM 1682 C CA . GLY A 1 216 ? 8.770 -2.600 8.305 1.00 28.00 216 GLY A CA 1
ATOM 1683 C C . GLY A 1 216 ? 9.283 -1.650 9.388 1.00 28.00 216 GLY A C 1
ATOM 1684 O O . GLY A 1 216 ? 8.885 -0.490 9.437 1.00 28.00 216 GLY A O 1
ATOM 1685 N N . ASN A 1 217 ? 10.198 -2.122 10.237 1.00 28.94 217 ASN A N 1
ATOM 1686 C CA . ASN A 1 217 ? 11.033 -1.253 11.056 1.00 28.94 217 ASN A CA 1
ATOM 1687 C C . ASN A 1 217 ? 12.100 -0.631 10.154 1.00 28.94 217 ASN A C 1
ATOM 1689 O O . ASN A 1 217 ? 13.034 -1.294 9.697 1.00 28.94 217 ASN A O 1
ATOM 1693 N N . GLY A 1 218 ? 11.918 0.658 9.866 1.00 34.47 218 GLY A N 1
ATOM 1694 C CA . GLY A 1 218 ? 12.821 1.440 9.036 1.00 34.47 218 GLY A CA 1
ATOM 1695 C C . GLY A 1 218 ? 14.249 1.428 9.572 1.00 34.47 218 GLY A C 1
ATOM 1696 O O . GLY A 1 218 ? 14.469 1.551 10.774 1.00 34.47 218 GLY A O 1
ATOM 1697 N N . SER A 1 219 ? 15.228 1.314 8.671 1.00 27.55 219 SER A N 1
ATOM 1698 C CA . SER A 1 219 ? 16.632 1.651 8.939 1.00 27.55 219 SER A CA 1
ATOM 1699 C C . SER A 1 219 ? 17.457 1.720 7.649 1.00 27.55 219 SER A C 1
ATOM 1701 O O . SER A 1 219 ? 18.124 0.755 7.282 1.00 27.55 219 SER A O 1
ATOM 1703 N N . ARG A 1 220 ? 17.449 2.889 6.997 1.00 24.64 220 ARG A N 1
ATOM 1704 C CA . ARG A 1 220 ? 18.629 3.728 6.680 1.00 24.64 220 ARG A CA 1
ATOM 1705 C C . ARG A 1 220 ? 18.193 4.875 5.758 1.00 24.64 220 ARG A C 1
ATOM 1707 O O . ARG A 1 220 ? 17.755 4.645 4.646 1.00 24.64 220 ARG A O 1
ATOM 1714 N N . ALA A 1 221 ? 18.273 6.100 6.279 1.00 27.33 221 ALA A N 1
ATOM 1715 C CA . ALA A 1 221 ? 18.176 7.380 5.562 1.00 27.33 221 ALA A CA 1
ATOM 1716 C C . ALA A 1 221 ? 17.029 7.576 4.542 1.00 27.33 221 ALA A C 1
ATOM 1718 O O . ALA A 1 221 ? 17.173 8.342 3.597 1.00 27.33 221 ALA A O 1
ATOM 1719 N N . CYS A 1 222 ? 15.854 6.999 4.791 1.00 25.41 222 CYS A N 1
ATOM 1720 C CA . CYS A 1 222 ? 14.600 7.470 4.210 1.00 25.41 222 CYS A CA 1
ATOM 1721 C C . CYS A 1 222 ? 13.620 7.723 5.360 1.00 25.41 222 CYS A C 1
ATOM 1723 O O . CYS A 1 222 ? 13.332 6.818 6.144 1.00 25.41 222 CYS A O 1
ATOM 1725 N N . HIS A 1 223 ? 13.201 8.977 5.561 1.00 26.58 223 HIS A N 1
ATOM 1726 C CA . HIS A 1 223 ? 12.303 9.324 6.664 1.00 26.58 223 HIS A CA 1
ATOM 1727 C C . HIS A 1 223 ? 10.967 8.580 6.502 1.00 26.58 223 HIS A C 1
ATOM 1729 O O . HIS A 1 223 ? 10.312 8.800 5.482 1.00 26.58 223 HIS A O 1
ATOM 1735 N N . PRO A 1 224 ? 10.515 7.786 7.496 1.00 28.09 224 PRO A N 1
ATOM 1736 C CA . PRO A 1 224 ? 9.232 7.091 7.423 1.00 28.09 224 PRO A CA 1
ATOM 1737 C C . PRO A 1 224 ? 8.104 8.097 7.199 1.00 28.09 224 PRO A C 1
ATOM 1739 O O . PRO A 1 224 ? 8.145 9.191 7.774 1.00 28.09 224 PRO A O 1
ATOM 1742 N N . MET A 1 225 ? 7.118 7.730 6.373 1.00 31.33 225 MET A N 1
ATOM 1743 C CA . MET A 1 225 ? 5.856 8.458 6.197 1.00 31.33 225 MET A CA 1
ATOM 1744 C C . MET A 1 225 ? 5.356 8.863 7.593 1.00 31.33 225 MET A C 1
ATOM 1746 O O . MET A 1 225 ? 5.075 8.013 8.440 1.00 31.33 225 MET A O 1
ATOM 1750 N N . ARG A 1 226 ? 5.415 10.163 7.902 1.00 28.98 226 ARG A N 1
ATOM 1751 C CA . ARG A 1 226 ? 5.173 10.675 9.257 1.00 28.98 226 ARG A CA 1
ATOM 1752 C C . ARG A 1 226 ? 3.671 10.654 9.502 1.00 28.98 226 ARG A C 1
ATOM 1754 O O . ARG A 1 226 ? 2.984 11.621 9.211 1.00 28.98 226 ARG A O 1
ATOM 1761 N N . MET A 1 227 ? 3.175 9.579 10.096 1.00 30.17 227 MET A N 1
ATOM 1762 C CA . MET A 1 227 ? 1.889 9.593 10.786 1.00 30.17 227 MET A CA 1
ATOM 1763 C C . MET A 1 227 ? 2.160 9.931 12.261 1.00 30.17 227 MET A C 1
ATOM 1765 O O . MET A 1 227 ? 2.551 9.078 13.045 1.00 30.17 227 MET A O 1
ATOM 1769 N N . CYS A 1 228 ? 2.059 11.228 12.567 1.00 28.45 228 CYS A N 1
ATOM 1770 C CA . CYS A 1 228 ? 2.007 11.915 13.869 1.00 28.45 228 CYS A CA 1
ATOM 1771 C C . CYS A 1 228 ? 2.618 11.282 15.145 1.00 28.45 228 CYS A C 1
ATOM 1773 O O . CYS A 1 228 ? 2.123 10.299 15.684 1.00 28.45 228 CYS A O 1
ATOM 1775 N N . GLY A 1 229 ? 3.521 12.049 15.774 1.00 24.84 229 GLY A N 1
ATOM 1776 C CA . GLY A 1 229 ? 3.762 12.080 17.224 1.00 24.84 229 GLY A CA 1
ATOM 1777 C C . GLY A 1 229 ? 4.585 13.327 17.610 1.00 24.84 229 GLY A C 1
ATOM 1778 O O . GLY A 1 229 ? 5.575 13.609 16.929 1.00 24.84 229 GLY A O 1
ATOM 1779 N N . PRO A 1 230 ? 4.198 14.127 18.627 1.00 29.36 230 PRO A N 1
ATOM 1780 C CA . PRO A 1 230 ? 4.946 15.320 19.019 1.00 29.36 230 PRO A CA 1
ATOM 1781 C C . PRO A 1 230 ? 6.199 14.964 19.831 1.00 29.36 230 PRO A C 1
ATOM 1783 O O . PRO A 1 230 ? 6.146 14.206 20.795 1.00 29.36 230 PRO A O 1
ATOM 1786 N N . ALA A 1 231 ? 7.326 15.578 19.471 1.00 24.98 231 ALA A N 1
ATOM 1787 C CA . ALA A 1 231 ? 8.531 15.598 20.289 1.00 24.98 231 ALA A CA 1
ATOM 1788 C C . ALA A 1 231 ? 8.363 16.632 21.414 1.00 24.98 231 ALA A C 1
ATOM 1790 O O . ALA A 1 231 ? 8.469 17.837 21.182 1.00 24.98 231 ALA A O 1
ATOM 1791 N N . THR A 1 232 ? 8.126 16.184 22.645 1.00 27.27 232 THR A N 1
ATOM 1792 C CA . THR A 1 232 ? 8.298 17.044 23.820 1.00 27.27 232 THR A CA 1
ATOM 1793 C C . THR A 1 232 ? 9.791 17.251 24.062 1.00 27.27 232 THR A C 1
ATOM 1795 O O . THR A 1 232 ? 10.485 16.365 24.557 1.00 27.27 232 THR A O 1
ATOM 1798 N N . LYS A 1 233 ? 10.297 18.438 23.711 1.00 25.86 233 LYS A N 1
ATOM 1799 C CA . LYS A 1 233 ? 11.582 18.942 24.206 1.00 25.86 233 LYS A CA 1
ATOM 1800 C C . LYS A 1 233 ? 11.457 19.177 25.714 1.00 25.86 233 LYS A C 1
ATOM 1802 O O . LYS A 1 233 ? 10.971 20.219 26.138 1.00 25.86 233 LYS A O 1
ATOM 1807 N N . THR A 1 234 ? 11.923 18.242 26.533 1.00 25.98 234 THR A N 1
ATOM 1808 C CA . THR A 1 234 ? 12.305 18.543 27.917 1.00 25.98 234 THR A CA 1
ATOM 1809 C C . THR A 1 234 ? 13.634 19.288 27.887 1.00 25.98 234 THR A C 1
ATOM 1811 O O . THR A 1 234 ? 14.703 18.685 27.770 1.00 25.98 234 THR A O 1
ATOM 1814 N N . SER A 1 235 ? 13.576 20.617 27.950 1.00 27.30 235 SER A N 1
ATOM 1815 C CA . SER A 1 235 ? 14.740 21.435 28.274 1.00 27.30 235 SER A CA 1
ATOM 1816 C C . SER A 1 235 ? 15.163 21.140 29.712 1.00 27.30 235 SER A C 1
ATOM 1818 O O . SER A 1 235 ? 14.385 21.323 30.647 1.00 27.30 235 SER A O 1
ATOM 1820 N N . ARG A 1 236 ? 16.408 20.682 29.866 1.00 25.23 236 ARG A N 1
ATOM 1821 C CA . ARG A 1 236 ? 17.139 20.615 31.134 1.00 25.23 236 ARG A CA 1
ATOM 1822 C C . ARG A 1 236 ? 17.042 21.960 31.858 1.00 25.23 236 ARG A C 1
ATOM 1824 O O . ARG A 1 236 ? 17.574 22.949 31.366 1.00 25.23 236 ARG A O 1
ATOM 1831 N N . ALA A 1 237 ? 16.429 21.965 33.036 1.00 26.88 237 ALA A N 1
ATOM 1832 C CA . ALA A 1 237 ? 16.694 22.958 34.064 1.00 26.88 237 ALA A CA 1
ATOM 1833 C C . ALA A 1 237 ? 17.585 22.295 35.118 1.00 26.88 237 ALA A C 1
ATOM 1835 O O . ALA A 1 237 ? 17.250 21.254 35.680 1.00 26.88 237 ALA A O 1
ATOM 1836 N N . SER A 1 238 ? 18.763 22.871 35.299 1.00 27.17 238 SER A N 1
ATOM 1837 C CA . SER A 1 238 ? 19.780 22.484 36.264 1.00 27.17 238 SER A CA 1
ATOM 1838 C C . SER A 1 238 ? 19.276 22.725 37.691 1.00 27.17 238 SER A C 1
ATOM 1840 O O . SER A 1 238 ? 18.876 23.841 38.012 1.00 27.17 238 SER A O 1
ATOM 1842 N N . SER A 1 239 ? 19.347 21.720 38.563 1.00 27.52 239 SER A N 1
ATOM 1843 C CA . SER A 1 239 ? 19.276 21.912 40.018 1.00 27.52 239 SER A CA 1
ATOM 1844 C C . SER A 1 239 ? 20.666 21.704 40.622 1.00 27.52 239 SER A C 1
ATOM 1846 O O . SER A 1 239 ? 21.283 20.675 40.337 1.00 27.52 239 SER A O 1
ATOM 1848 N N . PRO A 1 240 ? 21.172 22.621 41.464 1.00 29.67 240 PRO A N 1
ATOM 1849 C CA . PRO A 1 240 ? 22.237 22.317 42.404 1.00 29.67 240 PRO A CA 1
ATOM 1850 C C . PRO A 1 240 ? 21.672 21.746 43.719 1.00 29.67 240 PRO A C 1
ATOM 1852 O O . PRO A 1 240 ? 20.516 21.963 44.080 1.00 29.67 240 PRO A O 1
ATOM 1855 N N . ALA A 1 241 ? 22.525 20.972 44.386 1.00 29.45 241 ALA A N 1
ATOM 1856 C CA . ALA A 1 241 ? 22.303 20.189 45.602 1.00 29.45 241 ALA A CA 1
ATOM 1857 C C . ALA A 1 241 ? 22.130 21.058 46.886 1.00 29.45 241 ALA A C 1
ATOM 1859 O O . ALA A 1 241 ? 22.277 22.279 46.819 1.00 29.45 241 ALA A O 1
ATOM 1860 N N . PRO A 1 242 ? 21.792 20.454 48.049 1.00 35.38 242 PRO A N 1
ATOM 1861 C CA . PRO A 1 242 ? 21.035 21.091 49.130 1.00 35.38 242 PRO A CA 1
ATOM 1862 C C . PRO A 1 242 ? 21.899 21.691 50.251 1.00 35.38 242 PRO A C 1
ATOM 1864 O O . PRO A 1 242 ? 23.042 21.289 50.457 1.00 35.38 242 PRO A O 1
ATOM 1867 N N . ALA A 1 243 ? 21.297 22.576 51.054 1.00 28.59 243 ALA A N 1
ATOM 1868 C CA . ALA A 1 243 ? 21.815 22.970 52.361 1.00 28.59 243 ALA A CA 1
ATOM 1869 C C . ALA A 1 243 ? 20.687 23.112 53.407 1.00 28.59 243 ALA A C 1
ATOM 1871 O O . ALA A 1 243 ? 19.658 23.734 53.166 1.00 28.59 243 ALA A O 1
ATOM 1872 N N . HIS A 1 244 ? 20.945 22.466 54.545 1.00 28.53 244 HIS A N 1
ATOM 1873 C CA . HIS A 1 244 ? 20.389 22.523 55.902 1.00 28.53 244 HIS A CA 1
ATOM 1874 C C . HIS A 1 244 ? 19.427 23.658 56.320 1.00 28.53 244 HIS A C 1
ATOM 1876 O O . HIS A 1 244 ? 19.674 24.825 56.040 1.00 28.53 244 HIS A O 1
ATOM 1882 N N . GLY A 1 245 ? 18.453 23.326 57.190 1.00 26.70 245 GLY A N 1
ATOM 1883 C CA . GLY A 1 245 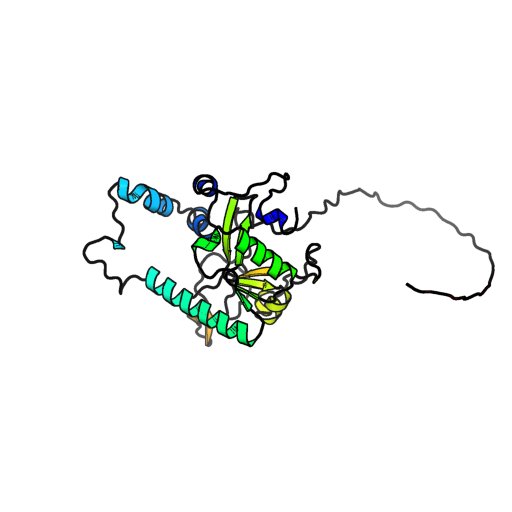? 17.841 24.319 58.090 1.00 26.70 245 GLY A CA 1
ATOM 1884 C C . GLY A 1 245 ? 16.494 23.968 58.745 1.00 26.70 245 GLY A C 1
ATOM 1885 O O . GLY A 1 245 ? 15.463 24.414 58.276 1.00 26.70 245 GLY A O 1
ATOM 1886 N N . SER A 1 246 ? 16.544 23.190 59.831 1.00 27.12 246 SER A N 1
ATOM 1887 C CA . SER A 1 246 ? 15.763 23.231 61.093 1.00 27.12 246 SER A CA 1
ATOM 1888 C C . SER A 1 246 ? 14.323 23.808 61.227 1.00 27.12 246 SER A C 1
ATOM 1890 O O . SER A 1 246 ? 14.030 24.925 60.826 1.00 27.12 246 SER A O 1
ATOM 1892 N N . ALA A 1 247 ? 13.555 23.089 62.069 1.00 29.47 247 ALA A N 1
ATOM 1893 C CA . ALA A 1 247 ? 12.618 23.547 63.121 1.00 29.47 247 ALA A CA 1
ATOM 1894 C C . ALA A 1 247 ? 11.114 23.821 62.831 1.00 29.47 247 ALA A C 1
ATOM 1896 O O . ALA A 1 247 ? 10.705 24.865 62.344 1.00 29.47 247 ALA A O 1
ATOM 1897 N N . ALA A 1 248 ? 10.304 22.848 63.278 1.00 27.78 248 ALA A N 1
ATOM 1898 C CA . ALA A 1 248 ? 9.079 22.906 64.100 1.00 27.78 248 ALA A CA 1
ATOM 1899 C C . ALA A 1 248 ? 8.289 24.224 64.295 1.00 27.78 248 ALA A C 1
ATOM 1901 O O . ALA A 1 248 ? 8.832 25.192 64.811 1.00 27.78 248 ALA A O 1
ATOM 1902 N N . CYS A 1 249 ? 6.954 24.159 64.124 1.00 27.42 249 CYS A N 1
ATOM 1903 C CA . CYS A 1 249 ? 5.938 24.457 65.162 1.00 27.42 249 CYS A CA 1
ATOM 1904 C C . CYS A 1 249 ? 4.510 24.126 64.653 1.00 27.42 249 CYS A C 1
ATOM 1906 O O . CYS A 1 249 ? 4.202 24.366 63.490 1.00 27.42 249 CYS A O 1
ATOM 1908 N N . GLY A 1 250 ? 3.647 23.554 65.507 1.00 24.97 250 GLY A N 1
ATOM 1909 C CA . GLY A 1 250 ? 2.230 23.247 65.215 1.00 24.97 250 GLY A CA 1
ATOM 1910 C C . GLY A 1 250 ? 1.271 24.425 65.495 1.00 24.97 250 GLY A C 1
ATOM 1911 O O . GLY A 1 250 ? 1.666 25.577 65.374 1.00 24.97 250 GLY A O 1
ATOM 1912 N N . PRO A 1 251 ? 0.056 24.176 66.023 1.00 47.03 251 PRO A N 1
ATOM 1913 C CA . PRO A 1 251 ? -1.142 23.728 65.295 1.00 47.03 251 PRO A CA 1
ATOM 1914 C C . PRO A 1 251 ? -2.368 24.648 65.551 1.00 47.03 251 PRO A C 1
ATOM 1916 O O . PRO A 1 251 ? -2.251 25.611 66.302 1.00 47.03 251 PRO A O 1
ATOM 1919 N N . ARG A 1 252 ? -3.554 24.252 65.029 1.00 29.55 252 ARG A N 1
ATOM 1920 C CA . ARG A 1 252 ? -4.966 24.671 65.330 1.00 29.55 252 ARG A CA 1
ATOM 1921 C C . ARG A 1 252 ? -5.673 25.268 64.102 1.00 29.55 252 ARG A C 1
ATOM 1923 O O . ARG A 1 252 ? -5.041 25.947 63.318 1.00 29.55 252 ARG A O 1
ATOM 1930 N N . ALA A 1 253 ? -6.984 25.153 63.890 1.00 29.05 253 ALA A N 1
ATOM 1931 C CA . ALA A 1 253 ? -8.081 24.353 64.440 1.00 29.05 253 ALA A CA 1
ATOM 1932 C C . ALA A 1 253 ? -9.361 24.759 63.674 1.00 29.05 253 ALA A C 1
ATOM 1934 O O . ALA A 1 253 ? -9.463 25.933 63.341 1.00 29.05 253 ALA A O 1
ATOM 1935 N N . ARG A 1 254 ? -10.349 23.840 63.588 1.00 29.55 254 ARG A N 1
ATOM 1936 C CA . ARG A 1 254 ? -11.821 24.084 63.504 1.00 29.55 254 ARG A CA 1
ATOM 1937 C C . ARG A 1 254 ? -12.300 24.876 62.267 1.00 29.55 254 ARG A C 1
ATOM 1939 O O . ARG A 1 254 ? -11.563 25.636 61.678 1.00 29.55 254 ARG A O 1
ATOM 1946 N N . SER A 1 255 ? -13.518 24.817 61.751 1.00 28.77 255 SER A N 1
ATOM 1947 C CA . SER A 1 255 ? -14.825 24.184 61.980 1.00 28.77 255 SER A CA 1
ATOM 1948 C C . SER A 1 255 ? -15.635 24.663 60.757 1.00 28.77 255 SER A C 1
ATOM 1950 O O . SER A 1 255 ? -15.454 25.794 60.327 1.00 28.77 255 SER A O 1
ATOM 1952 N N . GLY A 1 256 ? -16.496 23.876 60.133 1.00 28.92 256 GLY A N 1
ATOM 1953 C CA . GLY A 1 256 ? -17.863 23.739 60.607 1.00 28.92 256 GLY A CA 1
ATOM 1954 C C . GLY A 1 256 ? -18.803 23.441 59.436 1.00 28.92 256 GLY A C 1
ATOM 1955 O O . GLY A 1 256 ? -18.437 23.533 58.269 1.00 28.92 256 GLY A O 1
ATOM 1956 N N . ALA A 1 257 ? -19.984 22.977 59.815 1.00 27.53 257 ALA A N 1
ATOM 1957 C CA . ALA A 1 257 ? -20.911 22.165 59.050 1.00 27.53 257 ALA A CA 1
ATOM 1958 C C . ALA A 1 257 ? -21.972 22.952 58.255 1.00 27.53 257 ALA A C 1
ATOM 1960 O O . ALA A 1 257 ? -22.167 24.139 58.488 1.00 27.53 257 ALA A O 1
ATOM 1961 N N . CYS A 1 258 ? -22.771 22.174 57.504 1.00 25.33 258 CYS A N 1
ATOM 1962 C CA . CYS A 1 258 ? -24.187 22.402 57.161 1.00 25.33 258 CYS A CA 1
ATOM 1963 C C . CYS A 1 258 ? -24.478 23.534 56.148 1.00 25.33 258 CYS A C 1
ATOM 1965 O O . CYS A 1 258 ? -23.938 24.617 56.236 1.00 25.33 258 CYS A O 1
ATOM 1967 N N . SER A 1 259 ? -25.380 23.406 55.171 1.00 29.11 259 SER A N 1
ATOM 1968 C CA . SER A 1 259 ? -26.655 22.691 55.187 1.00 29.11 259 SER A CA 1
ATOM 1969 C C . SER A 1 259 ? -27.280 22.560 53.782 1.00 29.11 259 SER A C 1
ATOM 1971 O O . SER A 1 259 ? -26.947 23.259 52.834 1.00 29.11 259 SER A O 1
ATOM 1973 N N . ARG A 1 260 ? -28.203 21.597 53.730 1.00 28.05 260 ARG A N 1
ATOM 1974 C CA . ARG A 1 260 ? -29.242 21.222 52.756 1.00 28.05 260 ARG A CA 1
ATOM 1975 C C . ARG A 1 260 ? -29.871 22.357 51.926 1.00 28.05 260 ARG A C 1
ATOM 1977 O O . ARG A 1 260 ? -30.243 23.378 52.486 1.00 28.05 260 ARG A O 1
ATOM 1984 N N . SER A 1 261 ? -30.241 22.057 50.675 1.00 29.50 261 SER A N 1
ATOM 1985 C CA . SER A 1 261 ? -31.652 21.912 50.226 1.00 29.50 261 SER A CA 1
ATOM 1986 C C . SER A 1 261 ? -31.763 21.635 48.708 1.00 29.50 261 SER A C 1
ATOM 1988 O O . SER A 1 261 ? -31.121 22.279 47.889 1.00 29.50 261 SER A O 1
ATOM 1990 N N . ARG A 1 262 ? -32.565 20.620 48.346 1.00 29.34 262 ARG A N 1
ATOM 1991 C CA . ARG A 1 262 ? -33.146 20.364 47.004 1.00 29.34 262 ARG A CA 1
ATOM 1992 C C . ARG A 1 262 ? -34.554 21.040 46.940 1.00 29.34 262 ARG A C 1
ATOM 1994 O O . ARG A 1 262 ? -34.933 21.653 47.933 1.00 29.34 262 ARG A O 1
ATOM 2001 N N . PRO A 1 263 ? -35.447 20.703 45.984 1.00 46.69 263 PRO A N 1
ATOM 2002 C CA . PRO A 1 263 ? -35.581 21.140 44.583 1.00 46.69 263 PRO A CA 1
ATOM 2003 C C . PRO A 1 263 ? -36.982 21.772 44.321 1.00 46.69 263 PRO A C 1
ATOM 2005 O O . PRO A 1 263 ? -37.820 21.747 45.210 1.00 46.69 263 PRO A O 1
ATOM 2008 N N . CYS A 1 264 ? -37.277 22.270 43.110 1.00 29.66 264 CYS A N 1
ATOM 2009 C CA . CYS A 1 264 ? -38.640 22.421 42.533 1.00 29.66 264 CYS A CA 1
ATOM 2010 C C . CYS A 1 264 ? -38.499 22.884 41.063 1.00 29.66 264 CYS A C 1
ATOM 2012 O O . CYS A 1 264 ? -37.753 23.817 40.798 1.00 29.66 264 CYS A O 1
ATOM 2014 N N . LEU A 1 265 ? -38.945 22.111 40.063 1.00 30.50 265 LEU A N 1
ATOM 2015 C CA . LEU A 1 265 ? -40.302 22.052 39.477 1.00 30.50 265 LEU A CA 1
ATOM 2016 C C . LEU A 1 265 ? -40.662 23.254 38.580 1.00 30.50 265 LEU A C 1
ATOM 2018 O O . LEU A 1 265 ? -40.898 24.348 39.076 1.00 30.50 265 LEU A O 1
ATOM 2022 N N . SER A 1 266 ? -40.836 23.000 37.275 1.00 31.38 266 SER A N 1
ATOM 2023 C CA . SER A 1 266 ? -42.143 22.997 36.571 1.00 31.38 266 SER A CA 1
ATOM 2024 C C . SER A 1 266 ? -42.106 23.557 35.135 1.00 31.38 266 SER A C 1
ATOM 2026 O O . SER A 1 266 ? -41.518 24.600 34.892 1.00 31.38 266 SER A O 1
ATOM 2028 N N . SER A 1 267 ? -42.826 22.845 34.245 1.00 34.22 267 SER A N 1
ATOM 2029 C CA . SER A 1 267 ? -43.613 23.300 33.067 1.00 34.22 267 SER A CA 1
ATOM 2030 C C . SER A 1 267 ? -42.932 24.114 31.950 1.00 34.22 267 SER A C 1
ATOM 2032 O O . SER A 1 267 ? -42.172 25.024 32.214 1.00 34.22 267 SER A O 1
ATOM 2034 N N . GLY A 1 268 ? -43.220 23.935 30.659 1.00 31.06 268 GLY A N 1
ATOM 2035 C CA . GLY A 1 268 ? -44.228 23.144 29.955 1.00 31.06 268 GLY A CA 1
ATOM 2036 C C . GLY A 1 268 ? -44.326 23.608 28.486 1.00 31.06 268 GLY A C 1
ATOM 2037 O O . GLY A 1 268 ? -43.929 24.721 28.175 1.00 31.06 268 GLY A O 1
ATOM 2038 N N . ARG A 1 269 ? -44.858 22.724 27.626 1.00 35.84 269 ARG A N 1
ATOM 2039 C CA . ARG A 1 269 ? -45.527 22.941 26.317 1.00 35.84 269 ARG A CA 1
ATOM 2040 C C . ARG A 1 269 ? -45.028 24.079 25.407 1.00 35.84 269 ARG A C 1
ATOM 2042 O O . ARG A 1 269 ? -45.365 25.237 25.620 1.00 35.84 269 ARG A O 1
ATOM 2049 N N . THR A 1 270 ? -44.506 23.734 24.235 1.00 44.12 270 THR A N 1
ATOM 2050 C CA . THR A 1 270 ? -45.266 23.585 22.971 1.00 44.12 270 THR A CA 1
ATOM 2051 C C . THR A 1 270 ? -44.401 22.870 21.946 1.00 44.12 270 THR A C 1
ATOM 2053 O O . THR A 1 270 ? -43.161 22.936 22.092 1.00 44.12 270 THR A O 1
#

Secondary structure (DSSP, 8-state):
--SGGGGTB-TTS-B----SHHHHTT-EEGGGGHHHHHT-HHHHHHHHHTGGGT---GGGSTT--GGG-HHHHHHHHHHHHHHHHHHHHHTTS-EEE---SGGGGG-HHHHHHHHHHHHTT-SEEEEEEEEETTTTEEEEEEEEEEHHHHHHH-GGGGTT--TT---TT-TT---EEEEB-----PEEPTTS-EE----S-PPS--PPPS---B-----SSS------------PPPP-PPP----------------------------

Foldseek 3Di:
DDALQQQQADPVGDGHQDPDVVSLVLADEPVRCVCVVVVNCVVVCCVVCVVVVVHDDPCPDVPDDPVPPPVVVQVVVLVVQLVVVVVVVVVPFDEAEQDDDQVCLSPSVSQVVLRVCVLVPGQKYAQRWGAGSHRSYTYTFRIKGKLVVCCVVFVPVQVVHCQQQQDPRHPVRIDIAGWHRGDFDWDQDPVRATDGPPDDDPDDDDDGHPDDRPPDPDDDPDDPRDPDDDDPPPDDDDDDDDDDDDDDDDDDDDDDDDDDDDDDDDDDDD

pLDDT: mean 72.6, std 27.32, range [24.64, 98.12]

Radius of gyration: 28.0 Å; chains: 1; bounding box: 68×54×96 Å